Protein AF-A0A7C4ZEX1-F1 (afdb_monomer)

Nearest PDB structures (foldseek):
  6j6x-assembly1_A  TM=3.116E-01  e=2.562E+00  Homo sapiens
  8vwj-assembly1_S  TM=2.558E-01  e=2.428E+00  Autographa californica multiple nucleopolyhedrovirus

Mean predicted aligned error: 6.72 Å

Foldseek 3Di:
DDDPPPPDPVVLVVVLLVVVVVLQPDALLRLQVVLLVPFPCSVLDDPVCSSVLLVVLLVLLLVVLVVQVVPFALQLVRVCVVVVAAEEEDADDDQDDDPDGHQWAFDVVPTYIYGDVVSQVVLLCLCVVSVVCVVFVDNGCVSLSSQLNVLVVCCVPPVPQSQAPDWGWPDDDPPDTDTGGRNSSSNSSSQSNSCNSNVTPTGSSSSSVSVVSVVVSVD

Solvent-accessible surface area (backbone atoms only — not comparable to full-atom values): 12364 Å² total; per-residue (Å²): 136,80,81,82,80,80,74,75,60,62,70,46,51,54,52,46,51,52,51,51,60,63,56,72,74,49,49,59,67,54,50,38,49,56,51,42,69,69,38,95,60,38,94,67,53,62,75,87,49,50,65,57,52,47,53,51,32,41,50,53,14,42,50,52,22,55,59,45,56,75,76,44,61,60,50,41,69,59,37,32,53,77,67,66,35,43,80,44,79,38,80,68,92,80,49,58,64,84,93,45,78,41,51,58,50,66,41,79,87,68,43,29,38,39,37,27,48,62,45,49,50,53,50,45,49,52,35,58,76,68,56,40,30,78,77,68,72,49,86,66,66,62,59,48,50,48,29,24,36,50,39,56,53,37,23,77,76,76,72,48,62,55,15,58,73,52,67,44,76,76,50,74,61,88,93,49,71,44,66,42,53,47,59,60,42,38,58,44,15,17,28,38,19,19,21,53,41,64,69,50,93,58,48,55,66,51,59,68,49,54,54,51,51,59,54,62,55,73,110

Secondary structure (DSSP, 8-state):
---------HHHHHHHHHHHHHHHT--HHHHHHHHHHTSTTGGGS-GGGHHHHHHHHHHHHHHHHHHHHTTS-S-HHHHHHHTTPEEEEE-SS--EETTEE-SEEEEETTEEEEEEHHHHHHHHHHHHHTTHHHHH--S--HHHHHHHHHHHHHIIIII--GGGTSEEEEEEETTEEEEEE-THHHHHHHHHHHHHHTT-SS-TTHHHHHHHHHHHTT-

Radius of gyration: 19.12 Å; Cα contacts (8 Å, |Δi|>4): 279; chains: 1; bounding box: 45×60×49 Å

Sequence (219 aa):
MAPKDNKINTNNLIKSHVAYQSIIELRDEDFGLLQLKNDLIYERIPKEIIHDIISCTLKIGEYAAKFFLNKYSPDPEKLAEALNIKILKNDTSENKIGPIYIFSEYRSSPPTIIIYSKAMQELKSIINKHNLNTYLKVDDPTPIFIAHEIFHHLEETMIGNVGQVFKIKIFSIGPFRKTLGINVLSDITAYHFAKKLLNLQFPPALLPYLILIERQGRV

Structure (mmCIF, N/CA/C/O backbone):
data_AF-A0A7C4ZEX1-F1
#
_entry.id   AF-A0A7C4ZEX1-F1
#
loop_
_atom_site.group_PDB
_atom_site.id
_atom_site.type_symbol
_atom_site.label_atom_id
_atom_site.label_alt_id
_atom_site.label_comp_id
_atom_site.label_asym_id
_atom_site.label_entity_id
_atom_site.label_seq_id
_atom_site.pdbx_PDB_ins_code
_atom_site.Cartn_x
_atom_site.Cartn_y
_atom_site.Cartn_z
_atom_site.occupancy
_atom_site.B_iso_or_equiv
_atom_site.auth_seq_id
_atom_site.auth_comp_id
_atom_site.auth_asym_id
_atom_site.auth_atom_id
_atom_site.pdbx_PDB_model_num
ATOM 1 N N . MET A 1 1 ? 5.882 42.738 24.418 1.00 42.06 1 MET A N 1
ATOM 2 C CA . MET A 1 1 ? 6.000 41.586 23.496 1.00 42.06 1 MET A CA 1
ATOM 3 C C . MET A 1 1 ? 4.640 41.361 22.862 1.00 42.06 1 MET A C 1
ATOM 5 O O . MET A 1 1 ? 3.738 40.916 23.554 1.00 42.06 1 MET A O 1
ATOM 9 N N . ALA A 1 2 ? 4.463 41.767 21.604 1.00 33.06 2 ALA A N 1
ATOM 10 C CA . ALA A 1 2 ? 3.233 41.501 20.859 1.00 33.06 2 ALA A CA 1
ATOM 11 C C . ALA A 1 2 ? 3.209 40.028 20.401 1.00 33.06 2 ALA A C 1
ATOM 13 O O . ALA A 1 2 ? 4.278 39.490 20.085 1.00 33.06 2 ALA A O 1
ATOM 14 N N . PRO A 1 3 ? 2.042 39.364 20.372 1.00 39.06 3 PRO A N 1
ATOM 15 C CA . PRO A 1 3 ? 1.932 38.016 19.835 1.00 39.06 3 PRO A CA 1
ATOM 16 C C . PRO A 1 3 ? 2.247 38.049 18.334 1.00 39.06 3 PRO A C 1
ATOM 18 O O . PRO A 1 3 ? 1.757 38.906 17.603 1.00 39.06 3 PRO A O 1
ATOM 21 N N . LYS A 1 4 ? 3.108 37.135 17.874 1.00 38.16 4 LYS A N 1
ATOM 22 C CA . LYS A 1 4 ? 3.336 36.929 16.441 1.00 38.16 4 LYS A CA 1
ATOM 23 C C . LYS A 1 4 ? 2.047 36.368 15.849 1.00 38.16 4 LYS A C 1
ATOM 25 O O . LYS A 1 4 ? 1.747 35.193 16.046 1.00 38.16 4 LYS A O 1
ATOM 30 N N . ASP A 1 5 ? 1.312 37.215 15.138 1.00 39.50 5 ASP A N 1
ATOM 31 C CA . ASP A 1 5 ? 0.214 36.807 14.272 1.00 39.50 5 ASP A CA 1
ATOM 32 C C . ASP A 1 5 ? 0.731 35.767 13.280 1.00 39.50 5 ASP A C 1
ATOM 34 O O . ASP A 1 5 ? 1.448 36.076 12.325 1.00 39.50 5 ASP A O 1
ATOM 38 N N . ASN A 1 6 ? 0.361 34.512 13.510 1.00 43.62 6 ASN A N 1
ATOM 39 C CA . ASN A 1 6 ? 0.550 33.441 12.552 1.00 43.62 6 ASN A CA 1
ATOM 40 C C . ASN A 1 6 ? -0.518 33.626 11.463 1.00 43.62 6 ASN A C 1
ATOM 42 O O . ASN A 1 6 ? -1.534 32.931 11.445 1.00 43.62 6 ASN A O 1
ATOM 46 N N . LYS A 1 7 ? -0.344 34.644 10.604 1.00 43.94 7 LYS A N 1
ATOM 47 C CA . LYS A 1 7 ? -1.187 34.850 9.423 1.00 43.94 7 LYS A CA 1
ATOM 48 C C . LYS A 1 7 ? -1.015 33.635 8.528 1.00 43.94 7 LYS A C 1
ATOM 50 O O . LYS A 1 7 ? -0.039 33.505 7.794 1.00 43.94 7 LYS A O 1
ATOM 55 N N . ILE A 1 8 ? -1.978 32.735 8.634 1.00 51.34 8 ILE A N 1
ATOM 56 C CA . ILE A 1 8 ? -2.147 31.592 7.759 1.00 51.34 8 ILE A CA 1
ATOM 57 C C . ILE A 1 8 ? -2.113 32.110 6.308 1.00 51.34 8 ILE A C 1
ATOM 59 O O . ILE A 1 8 ? -2.960 32.909 5.911 1.00 51.34 8 ILE A O 1
ATOM 63 N N . ASN A 1 9 ? -1.105 31.698 5.532 1.00 60.81 9 ASN A N 1
ATOM 64 C CA . ASN A 1 9 ? -0.924 32.133 4.148 1.00 60.81 9 ASN A CA 1
ATOM 65 C C . ASN A 1 9 ? -2.030 31.532 3.265 1.00 60.81 9 ASN A C 1
ATOM 67 O O . ASN A 1 9 ? -1.944 30.383 2.831 1.00 60.81 9 ASN A O 1
ATOM 71 N N . THR A 1 10 ? -3.071 32.318 3.003 1.00 57.69 10 THR A N 1
ATOM 72 C CA . THR A 1 10 ? -4.265 31.933 2.237 1.00 57.69 10 THR A CA 1
ATOM 73 C C . THR A 1 10 ? -3.942 31.377 0.849 1.00 57.69 10 THR A C 1
ATOM 75 O O . THR A 1 10 ? -4.606 30.443 0.406 1.00 57.69 10 THR A O 1
ATOM 78 N N . ASN A 1 11 ? -2.872 31.845 0.197 1.00 56.12 11 ASN A N 1
ATOM 79 C CA . ASN A 1 11 ? -2.444 31.330 -1.108 1.00 56.12 11 ASN A CA 1
ATOM 80 C C . ASN A 1 11 ? -1.935 29.881 -1.039 1.00 56.12 11 ASN A C 1
ATOM 82 O O . ASN A 1 11 ? -2.171 29.106 -1.967 1.00 56.12 11 ASN A O 1
ATOM 86 N N . ASN A 1 12 ? -1.282 29.486 0.060 1.00 58.78 12 ASN A N 1
ATOM 87 C CA . ASN A 1 12 ? -0.829 28.104 0.252 1.00 58.78 12 ASN A CA 1
ATOM 88 C C . ASN A 1 12 ? -1.996 27.165 0.594 1.00 58.78 12 ASN A C 1
ATOM 90 O O . ASN A 1 12 ? -1.969 26.003 0.190 1.00 58.78 12 ASN A O 1
ATOM 94 N N . LEU A 1 13 ? -3.045 27.651 1.272 1.00 57.12 13 LEU A N 1
ATOM 95 C CA . LEU A 1 13 ? -4.260 26.853 1.487 1.00 57.12 13 LEU A CA 1
ATOM 96 C C . LEU A 1 13 ? -5.069 26.651 0.218 1.00 57.12 13 LEU A C 1
ATOM 98 O O . LEU A 1 13 ? -5.564 25.555 -0.002 1.00 57.12 13 LEU A O 1
ATOM 102 N N . ILE A 1 14 ? -5.190 27.675 -0.623 1.00 58.62 14 ILE A N 1
ATOM 103 C CA . ILE A 1 14 ? -5.913 27.543 -1.891 1.00 58.62 14 ILE A CA 1
ATOM 104 C C . ILE A 1 14 ? -5.188 26.539 -2.798 1.00 58.62 14 ILE A C 1
ATOM 106 O O . ILE A 1 14 ? -5.824 25.648 -3.354 1.00 58.62 14 ILE A O 1
ATOM 110 N N . LYS A 1 15 ? -3.852 26.613 -2.889 1.00 61.69 15 LYS A N 1
ATOM 111 C CA . LYS A 1 15 ? -3.052 25.647 -3.661 1.00 61.69 15 LYS A CA 1
ATOM 112 C C . LYS A 1 15 ? -3.165 24.220 -3.128 1.00 61.69 15 LYS A C 1
ATOM 114 O O . LYS A 1 15 ? -3.334 23.304 -3.927 1.00 61.69 15 LYS A O 1
ATOM 119 N N . SER A 1 16 ? -3.085 24.022 -1.810 1.00 64.12 16 SER A N 1
ATOM 120 C CA . SER A 1 16 ? -3.227 22.682 -1.231 1.00 64.12 16 SER A CA 1
ATOM 121 C C . SER A 1 16 ? -4.644 22.147 -1.409 1.00 64.12 16 SER A C 1
ATOM 123 O O . SER A 1 16 ? -4.797 21.005 -1.819 1.00 64.12 16 SER A O 1
ATOM 125 N N . HIS A 1 17 ? -5.676 22.975 -1.226 1.00 67.56 17 HIS A N 1
ATOM 126 C CA . HIS A 1 17 ? -7.066 22.584 -1.458 1.00 67.56 17 HIS A CA 1
ATOM 127 C C . HIS A 1 17 ? -7.318 22.134 -2.904 1.00 67.56 17 HIS A C 1
ATOM 129 O O . HIS A 1 17 ? -7.904 21.076 -3.117 1.00 67.56 17 HIS A O 1
ATOM 135 N N . VAL A 1 18 ? -6.826 22.885 -3.896 1.00 67.19 18 VAL A N 1
ATOM 136 C CA . VAL A 1 18 ? -6.914 22.489 -5.313 1.00 67.19 18 VAL A CA 1
ATOM 137 C C . VAL A 1 18 ? -6.153 21.184 -5.567 1.00 67.19 18 VAL A C 1
ATOM 139 O O . VAL A 1 18 ? -6.683 20.294 -6.227 1.00 67.19 18 VAL A O 1
ATOM 142 N N . ALA A 1 19 ? -4.954 21.024 -4.997 1.00 76.25 19 ALA A N 1
ATOM 143 C CA . ALA A 1 19 ? -4.185 19.786 -5.120 1.00 76.25 19 ALA A CA 1
ATOM 144 C C . ALA A 1 19 ? -4.912 18.576 -4.505 1.00 76.25 19 ALA A C 1
ATOM 146 O O . ALA A 1 19 ? -4.891 17.496 -5.092 1.00 76.25 19 ALA A O 1
ATOM 147 N N . TYR A 1 20 ? -5.592 18.758 -3.366 1.00 80.62 20 TYR A N 1
ATOM 148 C CA . TYR A 1 20 ? -6.412 17.715 -2.751 1.00 80.62 20 TYR A CA 1
ATOM 149 C C . TYR A 1 20 ? -7.605 17.333 -3.632 1.00 80.62 20 TYR A C 1
ATOM 151 O O . TYR A 1 20 ? -7.844 16.146 -3.809 1.00 80.62 20 TYR A O 1
ATOM 159 N N . GLN A 1 21 ? -8.308 18.297 -4.235 1.00 75.69 21 GLN A N 1
ATOM 160 C CA . GLN A 1 21 ? -9.423 18.007 -5.150 1.00 75.69 21 GLN A CA 1
ATOM 161 C C . GLN A 1 21 ? -8.962 17.234 -6.394 1.00 75.69 21 GLN A C 1
ATOM 163 O O . GLN A 1 21 ? -9.580 16.245 -6.768 1.00 75.69 21 GLN A O 1
ATOM 168 N N . SER A 1 22 ? -7.832 17.609 -6.998 1.00 82.19 22 SER A N 1
ATOM 169 C CA . SER A 1 22 ? -7.311 16.883 -8.164 1.00 82.19 22 SER A CA 1
ATOM 170 C C . SER A 1 22 ? -6.879 15.451 -7.842 1.00 82.19 22 SER A C 1
ATOM 172 O O . SER A 1 22 ? -7.024 14.565 -8.679 1.00 82.19 22 SER A O 1
ATOM 174 N N . ILE A 1 23 ? -6.315 15.206 -6.655 1.00 86.00 23 ILE A N 1
ATOM 175 C CA . ILE A 1 23 ? -5.740 13.894 -6.334 1.00 86.00 23 ILE A CA 1
ATOM 176 C C . ILE A 1 23 ? -6.783 12.874 -5.851 1.00 86.00 23 ILE A C 1
ATOM 178 O O . ILE A 1 23 ? -6.579 11.675 -6.025 1.00 86.00 23 ILE A O 1
ATOM 182 N N . ILE A 1 24 ? -7.906 13.320 -5.273 1.00 87.12 24 ILE A N 1
ATOM 183 C CA . ILE A 1 24 ? -8.980 12.422 -4.801 1.00 87.12 24 ILE A CA 1
ATOM 184 C C . ILE A 1 24 ? -9.810 11.808 -5.937 1.00 87.12 24 ILE A C 1
ATOM 186 O O . ILE A 1 24 ? -10.517 10.825 -5.708 1.00 87.12 24 ILE A O 1
ATOM 190 N N . GLU A 1 25 ? -9.733 12.381 -7.139 1.00 87.19 25 GLU A N 1
ATOM 191 C CA . GLU A 1 25 ? -10.411 11.888 -8.345 1.00 87.19 25 GLU A CA 1
ATOM 192 C C . GLU A 1 25 ? -9.609 10.796 -9.071 1.00 87.19 25 GLU A C 1
ATOM 194 O O . GLU A 1 25 ? -10.131 10.127 -9.965 1.00 87.19 25 GLU A O 1
ATOM 199 N N . LEU A 1 26 ? -8.342 10.596 -8.693 1.00 91.88 26 LEU A N 1
ATOM 200 C CA . LEU A 1 26 ? -7.472 9.606 -9.317 1.00 91.88 26 LEU A CA 1
ATOM 201 C C . LEU A 1 26 ? -7.901 8.176 -8.979 1.00 91.88 26 LEU A C 1
ATOM 203 O O . LEU A 1 26 ? -8.348 7.874 -7.870 1.00 91.88 26 LEU A O 1
ATOM 207 N N . ARG A 1 27 ? -7.714 7.275 -9.945 1.00 95.62 27 ARG A N 1
ATOM 208 C CA . ARG A 1 27 ? -7.985 5.836 -9.826 1.00 95.62 27 ARG A CA 1
ATOM 209 C C . ARG A 1 27 ? -6.709 5.064 -9.493 1.00 95.62 27 ARG A C 1
ATOM 211 O O . ARG A 1 27 ? -5.613 5.622 -9.471 1.00 95.62 27 ARG A O 1
ATOM 218 N N . ASP A 1 28 ? -6.847 3.762 -9.237 1.00 96.25 28 ASP A N 1
ATOM 219 C CA . ASP A 1 28 ? -5.704 2.895 -8.917 1.00 96.25 28 ASP A CA 1
ATOM 220 C C . ASP A 1 28 ? -4.644 2.918 -10.028 1.00 96.25 28 ASP A C 1
ATOM 222 O O . ASP A 1 28 ? -3.452 2.969 -9.741 1.00 96.25 28 ASP A O 1
ATOM 226 N N . GLU A 1 29 ? -5.064 2.937 -11.294 1.00 97.44 29 GLU A N 1
ATOM 227 C CA . GLU A 1 29 ? -4.163 3.001 -12.446 1.00 97.44 29 GLU A CA 1
ATOM 228 C C . GLU A 1 29 ? -3.384 4.318 -12.499 1.00 97.44 29 GLU A C 1
ATOM 230 O O . GLU A 1 29 ? -2.203 4.330 -12.852 1.00 97.44 29 GLU A O 1
ATOM 235 N N . ASP A 1 30 ? -4.031 5.421 -12.121 1.00 96.81 30 ASP A N 1
ATOM 236 C CA . ASP A 1 30 ? -3.421 6.746 -12.120 1.00 96.81 30 ASP A CA 1
ATOM 237 C C . ASP A 1 30 ? -2.342 6.828 -11.026 1.00 96.81 30 ASP A C 1
ATOM 239 O O . ASP A 1 30 ? -1.219 7.263 -11.295 1.00 96.81 30 ASP A O 1
ATOM 243 N N . PHE A 1 31 ? -2.626 6.317 -9.821 1.00 96.56 31 PHE A N 1
ATOM 244 C CA . PHE A 1 31 ? -1.614 6.172 -8.766 1.00 96.56 31 PHE A CA 1
ATOM 245 C C . PHE A 1 31 ? -0.509 5.192 -9.148 1.00 96.56 31 PHE A C 1
ATOM 247 O O . PHE A 1 31 ? 0.662 5.499 -8.932 1.00 96.56 31 PHE A O 1
ATOM 254 N N . GLY A 1 32 ? -0.847 4.069 -9.782 1.00 96.75 32 GLY A N 1
ATOM 255 C CA . GLY A 1 32 ? 0.135 3.113 -10.287 1.00 96.75 32 GLY A CA 1
ATOM 256 C C . GLY A 1 32 ? 1.118 3.761 -11.261 1.00 96.75 32 GLY A C 1
ATOM 257 O O . GLY A 1 32 ? 2.327 3.558 -11.158 1.00 96.75 32 GLY A O 1
ATOM 258 N N . LEU A 1 33 ? 0.627 4.622 -12.156 1.00 96.81 33 LEU A N 1
ATOM 259 C CA . LEU A 1 33 ? 1.476 5.393 -13.061 1.00 96.81 33 LEU A CA 1
ATOM 260 C C . LEU A 1 33 ? 2.326 6.436 -12.322 1.00 96.81 33 LEU A C 1
ATOM 262 O O . LEU A 1 33 ? 3.497 6.611 -12.660 1.00 96.81 33 LEU A O 1
ATOM 266 N N . LEU A 1 34 ? 1.765 7.143 -11.336 1.00 95.00 34 LEU A N 1
ATOM 267 C CA . LEU A 1 34 ? 2.517 8.109 -10.525 1.00 95.00 34 LEU A CA 1
ATOM 268 C C . LEU A 1 34 ? 3.642 7.434 -9.732 1.00 95.00 34 LEU A C 1
ATOM 270 O O . LEU A 1 34 ? 4.746 7.969 -9.667 1.00 95.00 34 LEU A O 1
ATOM 274 N N . GLN A 1 35 ? 3.375 6.264 -9.156 1.00 94.75 35 GLN A N 1
ATOM 275 C CA . GLN A 1 35 ? 4.359 5.461 -8.438 1.00 94.75 35 GLN A CA 1
ATOM 276 C C . GLN A 1 35 ? 5.445 4.947 -9.391 1.00 94.75 35 GLN A C 1
ATOM 278 O O . GLN A 1 35 ? 6.628 5.113 -9.106 1.00 94.75 35 GLN A O 1
ATOM 283 N N . LEU A 1 36 ? 5.063 4.426 -10.565 1.00 95.25 36 LEU A N 1
ATOM 284 C CA . LEU A 1 36 ? 6.013 4.002 -11.599 1.00 95.25 36 LEU A CA 1
ATOM 285 C C . LEU A 1 36 ? 6.927 5.125 -12.064 1.00 95.25 36 LEU A C 1
ATOM 287 O O . LEU A 1 36 ? 8.123 4.902 -12.177 1.00 95.25 36 LEU A O 1
ATOM 291 N N . LYS A 1 37 ? 6.399 6.330 -12.293 1.00 94.25 37 LYS A N 1
ATOM 292 C CA . LYS A 1 37 ? 7.200 7.500 -12.694 1.00 94.25 37 LYS A CA 1
ATOM 293 C C . LYS A 1 37 ? 8.277 7.884 -11.678 1.00 94.25 37 LYS A C 1
ATOM 295 O O . LYS A 1 37 ? 9.253 8.523 -12.057 1.00 94.25 37 LYS A O 1
ATOM 300 N N . ASN A 1 38 ? 8.102 7.504 -10.415 1.00 89.50 38 ASN A N 1
ATOM 301 C CA . ASN A 1 38 ? 9.071 7.746 -9.351 1.00 89.50 38 ASN A CA 1
ATOM 302 C C . ASN A 1 38 ? 10.091 6.599 -9.188 1.00 89.50 38 ASN A C 1
ATOM 304 O O . ASN A 1 38 ? 11.013 6.728 -8.383 1.00 89.50 38 ASN A O 1
ATOM 308 N N . ASP A 1 39 ? 9.953 5.492 -9.928 1.00 91.06 39 ASP A N 1
ATOM 309 C CA . ASP A 1 39 ? 10.904 4.378 -9.901 1.00 91.06 39 ASP A CA 1
ATOM 310 C C . ASP A 1 39 ? 12.189 4.728 -10.677 1.00 91.06 39 ASP A C 1
ATOM 312 O O . ASP A 1 39 ? 12.159 5.294 -11.772 1.00 91.06 39 ASP A O 1
ATOM 316 N N . LEU A 1 40 ? 13.345 4.350 -10.124 1.00 87.75 40 LEU A N 1
ATOM 317 C CA . LEU A 1 40 ? 14.667 4.645 -10.686 1.00 87.75 40 LEU A CA 1
ATOM 318 C C . LEU A 1 40 ? 14.875 4.100 -12.104 1.00 87.75 40 LEU A C 1
ATOM 320 O O . LEU A 1 40 ? 15.731 4.608 -12.834 1.00 87.75 40 LEU A O 1
ATOM 324 N N . ILE A 1 41 ? 14.155 3.045 -12.491 1.00 91.62 41 ILE A N 1
ATOM 325 C CA . ILE A 1 41 ? 14.275 2.451 -13.826 1.00 91.62 41 ILE A CA 1
ATOM 326 C C . ILE A 1 41 ? 13.150 2.857 -14.779 1.00 91.62 41 ILE A C 1
ATOM 328 O O . ILE A 1 41 ? 13.144 2.360 -15.905 1.00 91.62 41 ILE A O 1
ATOM 332 N N . TYR A 1 42 ? 12.250 3.766 -14.384 1.00 93.56 42 TYR A N 1
ATOM 333 C CA . TYR A 1 42 ? 11.087 4.177 -15.181 1.00 93.56 42 TYR A CA 1
ATOM 334 C C . TYR A 1 42 ? 11.432 4.544 -16.626 1.00 93.56 42 TYR A C 1
ATOM 336 O O . TYR A 1 42 ? 10.844 4.004 -17.558 1.00 93.56 42 TYR A O 1
ATOM 344 N N . GLU A 1 43 ? 12.452 5.385 -16.822 1.00 93.88 43 GLU A N 1
ATOM 345 C CA . GLU A 1 43 ? 12.893 5.845 -18.151 1.00 93.88 43 GLU A CA 1
ATOM 346 C C . GLU A 1 43 ? 13.377 4.709 -19.071 1.00 93.88 43 GLU A C 1
ATOM 348 O O . GLU A 1 43 ? 13.552 4.899 -20.273 1.00 93.88 43 GLU A O 1
ATOM 353 N N . ARG A 1 44 ? 13.613 3.513 -18.520 1.00 92.25 44 ARG A N 1
ATOM 354 C CA . ARG A 1 44 ? 14.012 2.312 -19.267 1.00 92.25 44 ARG A CA 1
ATOM 355 C C . ARG A 1 44 ? 12.851 1.353 -19.527 1.00 92.25 44 ARG A C 1
ATOM 357 O O . ARG A 1 44 ? 13.052 0.365 -20.233 1.00 92.25 44 ARG A O 1
ATOM 364 N N . ILE A 1 45 ? 11.672 1.601 -18.961 1.00 93.88 45 ILE A N 1
ATOM 365 C CA . ILE A 1 45 ? 10.475 0.796 -19.205 1.00 93.88 45 ILE A CA 1
ATOM 366 C C . ILE A 1 45 ? 9.912 1.186 -20.583 1.00 93.88 45 ILE A C 1
ATOM 368 O O . ILE A 1 45 ? 9.647 2.368 -20.814 1.00 93.88 45 ILE A O 1
ATOM 372 N N . PRO A 1 46 ? 9.706 0.230 -21.510 1.00 93.69 46 PRO A N 1
ATOM 373 C CA . PRO A 1 46 ? 9.028 0.512 -22.773 1.00 93.69 46 PRO A CA 1
ATOM 374 C C . PRO A 1 46 ? 7.638 1.108 -22.523 1.00 93.69 46 PRO A C 1
ATOM 376 O O . PRO A 1 46 ? 6.855 0.583 -21.730 1.00 93.69 46 PRO A O 1
ATOM 379 N N . LYS A 1 47 ? 7.317 2.228 -23.175 1.00 94.38 47 LYS A N 1
ATOM 380 C CA . LYS A 1 47 ? 6.088 2.987 -22.881 1.00 94.38 47 LYS A CA 1
ATOM 381 C C . LYS A 1 47 ? 4.831 2.188 -23.211 1.00 94.38 47 LYS A C 1
ATOM 383 O O . LYS A 1 47 ? 3.823 2.305 -22.521 1.00 94.38 47 LYS A O 1
ATOM 388 N N . GLU A 1 48 ? 4.922 1.356 -24.236 1.00 95.50 48 GLU A N 1
ATOM 389 C CA . GLU A 1 48 ? 3.867 0.482 -24.728 1.00 95.50 48 GLU A CA 1
ATOM 390 C C . GLU A 1 48 ? 3.431 -0.585 -23.713 1.00 95.50 48 GLU A C 1
ATOM 392 O O . GLU A 1 48 ? 2.281 -1.004 -23.764 1.00 95.50 48 GLU A O 1
ATOM 397 N N . ILE A 1 49 ? 4.291 -0.983 -22.762 1.00 94.88 49 ILE A N 1
ATOM 398 C CA . ILE A 1 49 ? 3.952 -2.020 -21.769 1.00 94.88 49 ILE A CA 1
ATOM 399 C C . ILE A 1 49 ? 3.505 -1.456 -20.416 1.00 94.88 49 ILE A C 1
ATOM 401 O O . ILE A 1 49 ? 3.082 -2.222 -19.553 1.00 94.88 49 ILE A O 1
ATOM 405 N N . ILE A 1 50 ? 3.591 -0.137 -20.198 1.00 95.94 50 ILE A N 1
ATOM 406 C CA . ILE A 1 50 ? 3.308 0.482 -18.889 1.00 95.94 50 ILE A CA 1
ATOM 407 C C . ILE A 1 50 ? 1.891 0.149 -18.415 1.00 95.94 50 ILE A C 1
ATOM 409 O O . ILE A 1 50 ? 1.704 -0.284 -17.279 1.00 95.94 50 ILE A O 1
ATOM 413 N N . HIS A 1 51 ? 0.899 0.317 -19.292 1.00 96.25 51 HIS A N 1
ATOM 414 C CA . HIS A 1 51 ? -0.496 0.027 -18.966 1.00 96.25 51 HIS A CA 1
ATOM 415 C C . HIS A 1 51 ? -0.695 -1.446 -18.581 1.00 96.25 51 HIS A C 1
ATOM 417 O O . HIS A 1 51 ? -1.352 -1.749 -17.584 1.00 96.25 51 HIS A O 1
ATOM 423 N N . ASP A 1 52 ? -0.086 -2.361 -19.334 1.00 96.31 52 ASP A N 1
ATOM 424 C CA . ASP A 1 52 ? -0.239 -3.798 -19.116 1.00 96.31 52 ASP A CA 1
ATOM 425 C C . ASP A 1 52 ? 0.425 -4.250 -17.815 1.00 96.31 52 ASP A C 1
ATOM 427 O O . ASP A 1 52 ? -0.145 -5.059 -17.081 1.00 96.31 52 ASP A O 1
ATOM 431 N N . ILE A 1 53 ? 1.587 -3.681 -17.481 1.00 96.50 53 ILE A N 1
ATOM 432 C CA . ILE A 1 53 ? 2.268 -3.931 -16.209 1.00 96.50 53 ILE A CA 1
ATOM 433 C C . ILE A 1 53 ? 1.402 -3.467 -15.035 1.00 96.50 53 ILE A C 1
ATOM 435 O O . ILE A 1 53 ? 1.206 -4.239 -14.094 1.00 96.50 53 ILE A O 1
ATOM 439 N N . ILE A 1 54 ? 0.855 -2.246 -15.084 1.00 97.56 54 ILE A N 1
ATOM 440 C CA . ILE A 1 54 ? -0.036 -1.738 -14.029 1.00 97.56 54 ILE A CA 1
ATOM 441 C C . ILE A 1 54 ? -1.266 -2.643 -13.914 1.00 97.56 54 ILE A C 1
ATOM 443 O O . ILE A 1 54 ? -1.562 -3.138 -12.830 1.00 97.56 54 ILE A O 1
ATOM 447 N N . SER A 1 55 ? -1.947 -2.937 -15.025 1.00 97.62 55 SER A N 1
ATOM 448 C CA . SER A 1 55 ? -3.149 -3.781 -15.022 1.00 97.62 55 SER A CA 1
ATOM 449 C C . SER A 1 55 ? -2.879 -5.180 -14.460 1.00 97.62 55 SER A C 1
ATOM 451 O O . SER A 1 55 ? -3.674 -5.699 -13.674 1.00 97.62 55 SER A O 1
ATOM 453 N N . CYS A 1 56 ? -1.750 -5.793 -14.827 1.00 96.50 56 CYS A N 1
ATOM 454 C CA . CYS A 1 56 ? -1.323 -7.087 -14.294 1.00 96.50 56 CYS A CA 1
ATOM 455 C C . CYS A 1 56 ? -1.134 -7.029 -12.772 1.00 96.50 56 CYS A C 1
ATOM 457 O O . CYS A 1 56 ? -1.678 -7.853 -12.042 1.00 96.50 56 CYS A O 1
ATOM 459 N N . THR A 1 57 ? -0.431 -6.004 -12.301 1.00 95.56 57 THR A N 1
ATOM 460 C CA . THR A 1 57 ? -0.122 -5.759 -10.887 1.00 95.56 57 THR A CA 1
ATOM 461 C C . THR A 1 57 ? -1.400 -5.586 -10.055 1.00 95.56 57 THR A C 1
ATOM 463 O O . THR A 1 57 ? -1.591 -6.268 -9.050 1.00 95.56 57 THR A O 1
ATOM 466 N N . LEU A 1 58 ? -2.357 -4.778 -10.526 1.00 98.25 58 LEU A N 1
ATOM 467 C CA . LEU A 1 58 ? -3.661 -4.623 -9.867 1.00 98.25 58 LEU A CA 1
ATOM 468 C C . LEU A 1 58 ? -4.437 -5.952 -9.817 1.00 98.25 58 LEU A C 1
ATOM 470 O O . LEU A 1 58 ? -4.987 -6.313 -8.777 1.00 98.25 58 LEU A O 1
ATOM 474 N N . LYS A 1 59 ? -4.429 -6.742 -10.900 1.00 98.06 59 LYS A N 1
ATOM 475 C CA . LYS A 1 59 ? -5.075 -8.068 -10.917 1.00 98.06 59 LYS A CA 1
ATOM 476 C C . LYS A 1 59 ? -4.467 -9.028 -9.896 1.00 98.06 59 LYS A C 1
ATOM 478 O O . LYS A 1 59 ? -5.222 -9.763 -9.264 1.00 98.06 59 LYS A O 1
ATOM 483 N N . ILE A 1 60 ? -3.144 -9.022 -9.706 1.00 97.56 60 ILE A N 1
ATOM 484 C CA . ILE A 1 60 ? -2.481 -9.849 -8.681 1.00 97.56 60 ILE A CA 1
ATOM 485 C C . ILE A 1 60 ? -3.027 -9.499 -7.292 1.00 97.56 60 ILE A C 1
ATOM 487 O O . ILE A 1 60 ? -3.456 -10.395 -6.562 1.00 97.56 60 ILE A O 1
ATOM 491 N N . GLY A 1 61 ? -3.090 -8.208 -6.956 1.00 97.81 61 GLY A N 1
ATOM 492 C CA . GLY A 1 61 ? -3.617 -7.742 -5.669 1.00 97.81 61 GLY A CA 1
ATOM 493 C C . GLY A 1 61 ? -5.090 -8.104 -5.477 1.00 97.81 61 GLY A C 1
ATOM 494 O O . GLY A 1 61 ? -5.487 -8.567 -4.408 1.00 97.81 61 GLY A O 1
ATOM 495 N N . GLU A 1 62 ? -5.901 -7.977 -6.531 1.00 98.25 62 GLU A N 1
ATOM 496 C CA . GLU A 1 62 ? -7.312 -8.368 -6.499 1.00 98.25 62 GLU A CA 1
ATOM 497 C C . GLU A 1 62 ? -7.502 -9.878 -6.298 1.00 98.25 62 GLU A C 1
ATOM 499 O O . GLU A 1 62 ? -8.343 -10.289 -5.494 1.00 98.25 62 GLU A O 1
ATOM 504 N N . TYR A 1 63 ? -6.730 -10.715 -6.994 1.00 97.62 63 TYR A N 1
ATOM 505 C CA . TYR A 1 63 ? -6.807 -12.166 -6.825 1.00 97.62 63 TYR A CA 1
ATOM 506 C C . TYR A 1 63 ? -6.342 -12.608 -5.441 1.00 97.62 63 TYR A C 1
ATOM 508 O O . TYR A 1 63 ? -7.006 -13.448 -4.829 1.00 97.62 63 TYR A O 1
ATOM 516 N N . ALA A 1 64 ? -5.265 -12.014 -4.922 1.00 97.06 64 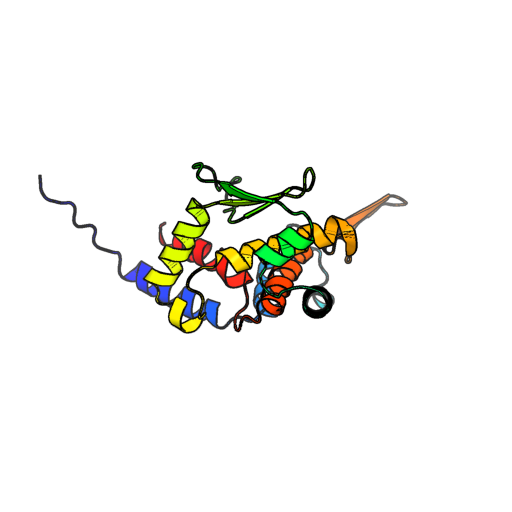ALA A N 1
ATOM 517 C CA . ALA A 1 64 ? -4.809 -12.263 -3.561 1.00 97.06 64 ALA A CA 1
ATOM 518 C C . ALA A 1 64 ? -5.911 -11.911 -2.550 1.00 97.06 64 ALA A C 1
ATOM 520 O O . ALA A 1 64 ? -6.299 -12.758 -1.748 1.00 97.06 64 ALA A O 1
ATOM 521 N N . ALA A 1 65 ? -6.508 -10.719 -2.640 1.00 97.75 65 ALA A N 1
ATOM 522 C CA . ALA A 1 65 ? -7.578 -10.314 -1.728 1.00 97.75 65 ALA A CA 1
ATOM 523 C C . ALA A 1 65 ? -8.775 -11.275 -1.776 1.00 97.75 65 ALA A C 1
ATOM 525 O O . ALA A 1 65 ? -9.228 -11.743 -0.733 1.00 97.75 65 ALA A O 1
ATOM 526 N N . LYS A 1 66 ? -9.248 -11.648 -2.974 1.00 96.81 66 LYS A N 1
ATOM 527 C CA . LYS A 1 66 ? -10.352 -12.614 -3.134 1.00 96.81 66 LYS A CA 1
ATOM 528 C C . LYS A 1 66 ? -10.033 -13.974 -2.518 1.00 96.81 66 LYS A C 1
ATOM 530 O O . LYS A 1 66 ? -10.887 -14.564 -1.861 1.00 96.81 66 LYS A O 1
ATOM 535 N N . PHE A 1 67 ? -8.818 -14.477 -2.723 1.00 95.06 67 PHE A N 1
ATOM 536 C CA . PHE A 1 67 ? -8.394 -15.753 -2.153 1.00 95.06 67 PHE A CA 1
ATOM 537 C C . PHE A 1 67 ? -8.450 -15.737 -0.620 1.00 95.06 67 PHE A C 1
ATOM 539 O O . PHE A 1 67 ? -8.951 -16.691 -0.022 1.00 95.06 67 PHE A O 1
ATOM 546 N N . PHE A 1 68 ? -7.978 -14.656 0.007 1.00 92.81 68 PHE A N 1
ATOM 547 C CA . PHE A 1 68 ? -7.964 -14.529 1.465 1.00 92.81 68 PHE A CA 1
ATOM 548 C C . PHE A 1 68 ? -9.352 -14.258 2.049 1.00 92.81 68 PHE A C 1
ATOM 550 O O . PHE A 1 68 ? -9.706 -14.884 3.046 1.00 92.81 68 PHE A O 1
ATOM 557 N N . LEU A 1 69 ? -10.183 -13.442 1.397 1.00 94.19 69 LEU A N 1
ATOM 558 C CA . LEU A 1 69 ? -11.569 -13.191 1.820 1.00 94.19 69 LEU A CA 1
ATOM 559 C C . LEU A 1 69 ? -12.440 -14.454 1.837 1.00 94.19 69 LEU A C 1
ATOM 561 O O . LEU A 1 69 ? -13.373 -14.547 2.627 1.00 94.19 69 LEU A O 1
ATOM 565 N N . ASN A 1 70 ? -12.130 -15.447 1.001 1.00 91.69 70 ASN A N 1
ATOM 566 C CA . ASN A 1 70 ? -12.846 -16.725 0.998 1.00 91.69 70 ASN A CA 1
ATOM 567 C C . ASN A 1 70 ? -12.506 -17.625 2.197 1.00 91.69 70 ASN A C 1
ATOM 569 O O . ASN A 1 70 ? -13.197 -18.616 2.428 1.00 91.69 70 ASN A O 1
ATOM 573 N N . LYS A 1 71 ? -11.416 -17.338 2.914 1.00 91.12 71 LYS A N 1
ATOM 574 C CA . LYS A 1 71 ? -10.863 -18.217 3.957 1.00 91.12 71 LYS A CA 1
ATOM 575 C C . LYS A 1 71 ? -10.751 -17.550 5.322 1.00 91.12 71 LYS A C 1
ATOM 577 O O . LYS A 1 71 ? -10.750 -18.246 6.332 1.00 91.12 71 LYS A O 1
ATOM 582 N N . TYR A 1 72 ? -10.645 -16.228 5.351 1.00 92.69 72 TYR A N 1
ATOM 583 C CA . TYR A 1 72 ? -10.313 -15.454 6.537 1.00 92.69 72 TYR A CA 1
ATOM 584 C C . TYR A 1 72 ? -11.216 -14.230 6.671 1.00 92.69 72 TYR A C 1
ATOM 586 O O . TYR A 1 72 ? -11.954 -13.857 5.760 1.00 92.69 72 TYR A O 1
ATOM 594 N N . SER A 1 73 ? -11.149 -13.598 7.841 1.00 91.81 73 SER A N 1
ATOM 595 C CA . SER A 1 73 ? -11.842 -12.339 8.089 1.00 91.81 73 SER A CA 1
ATOM 596 C C . SER A 1 73 ? -11.291 -11.219 7.188 1.00 91.81 73 SER A C 1
ATOM 598 O O . SER A 1 73 ? -10.079 -11.172 6.976 1.00 91.81 73 SER A O 1
ATOM 600 N N . PRO A 1 74 ? -12.139 -10.287 6.707 1.00 91.75 74 PRO A N 1
ATOM 601 C CA . PRO A 1 74 ? -11.672 -9.054 6.064 1.00 91.75 74 PRO A CA 1
ATOM 602 C C . PRO A 1 74 ? -10.974 -8.097 7.043 1.00 91.75 74 PRO A C 1
ATOM 604 O O . PRO A 1 74 ? -10.352 -7.134 6.608 1.00 91.75 74 PRO A O 1
ATOM 607 N N . ASP A 1 75 ? -11.102 -8.332 8.352 1.00 96.62 75 ASP A N 1
ATOM 608 C CA . ASP A 1 75 ? -10.419 -7.578 9.400 1.00 96.62 75 ASP A CA 1
ATOM 609 C C . ASP A 1 75 ? -8.902 -7.858 9.351 1.00 96.62 75 ASP A C 1
ATOM 611 O O . ASP A 1 75 ? -8.489 -8.996 9.612 1.00 96.62 75 ASP A O 1
ATOM 615 N N . PRO A 1 76 ? -8.059 -6.857 9.030 1.00 97.44 76 PRO A N 1
ATOM 616 C CA . PRO A 1 76 ? -6.622 -7.057 8.888 1.00 97.44 76 PRO A CA 1
ATOM 617 C C . PRO A 1 76 ? -5.944 -7.527 10.173 1.00 97.44 76 PRO A C 1
ATOM 619 O O . PRO A 1 76 ? -4.970 -8.267 10.094 1.00 97.44 76 PRO A O 1
ATOM 622 N N . GLU A 1 77 ? -6.442 -7.152 11.354 1.00 97.75 77 GLU A N 1
ATOM 623 C CA . GLU A 1 77 ? -5.839 -7.594 12.618 1.00 97.75 77 GLU A CA 1
ATOM 624 C C . GLU A 1 77 ? -6.078 -9.091 12.838 1.00 97.75 77 GLU A C 1
ATOM 626 O O . GLU A 1 77 ? -5.148 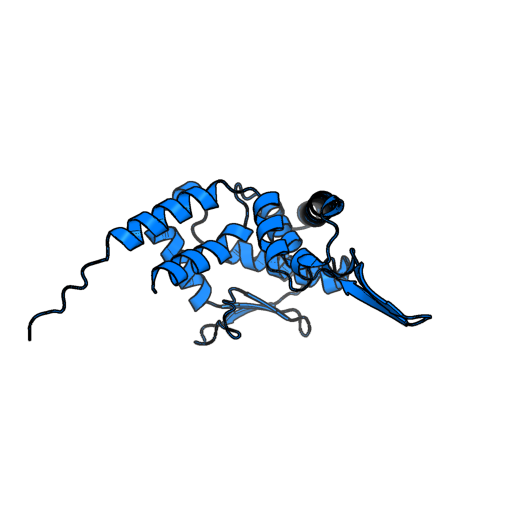-9.830 13.163 1.00 97.75 77 GLU A O 1
ATOM 631 N N . LYS A 1 78 ? -7.295 -9.566 12.553 1.00 97.75 78 LYS A N 1
ATOM 632 C CA . LYS A 1 78 ? -7.621 -11.001 12.607 1.00 97.75 78 LYS A CA 1
ATOM 633 C C . LYS A 1 78 ? -6.894 -11.797 11.531 1.00 97.75 78 LYS A C 1
ATOM 635 O O . LYS A 1 78 ? -6.512 -12.942 11.765 1.00 97.75 78 LYS A O 1
ATOM 640 N N . LEU A 1 79 ? -6.710 -11.218 10.345 1.00 97.75 79 LEU A N 1
ATOM 641 C CA . LEU A 1 79 ? -5.925 -11.850 9.289 1.00 97.75 79 LEU A CA 1
ATOM 642 C C . LEU A 1 79 ? -4.446 -11.954 9.688 1.00 97.75 79 LEU A C 1
ATOM 644 O O . LEU A 1 79 ? -3.852 -13.014 9.514 1.00 97.75 79 LEU A O 1
ATOM 648 N N . ALA A 1 80 ? -3.867 -10.899 10.266 1.00 98.00 80 ALA A N 1
ATOM 649 C CA . ALA A 1 80 ? -2.506 -10.931 10.792 1.00 98.00 80 ALA A CA 1
ATOM 650 C C . ALA A 1 80 ? -2.348 -12.008 11.876 1.00 98.00 80 ALA A C 1
ATOM 652 O O . ALA A 1 80 ? -1.406 -12.796 11.813 1.00 98.00 80 ALA A O 1
ATOM 653 N N . GLU A 1 81 ? -3.298 -12.106 12.811 1.00 97.62 81 GLU A N 1
ATOM 654 C CA . GLU A 1 81 ? -3.324 -13.161 13.831 1.00 97.62 81 GLU A CA 1
ATOM 655 C C . GLU A 1 81 ? -3.359 -14.561 13.200 1.00 97.62 81 GLU A C 1
ATOM 657 O O . GLU A 1 81 ? -2.530 -15.408 13.530 1.00 97.62 81 GLU A O 1
ATOM 662 N N . ALA A 1 82 ? -4.249 -14.792 12.229 1.00 96.75 82 ALA A N 1
ATOM 663 C CA . ALA A 1 82 ? -4.358 -16.072 11.526 1.00 96.75 82 ALA A CA 1
ATOM 664 C C . ALA A 1 82 ? -3.084 -16.453 10.746 1.00 96.75 82 ALA A C 1
ATOM 666 O O . ALA A 1 82 ? -2.820 -17.638 10.531 1.00 96.75 82 ALA A O 1
ATOM 667 N N . LEU A 1 83 ? -2.293 -15.460 10.334 1.00 96.25 83 LEU A N 1
ATOM 668 C CA . LEU A 1 83 ? -1.004 -15.627 9.658 1.00 96.25 83 LEU A CA 1
ATOM 669 C C . LEU A 1 83 ? 0.191 -15.642 10.629 1.00 96.25 83 LEU A C 1
ATOM 671 O O . LEU A 1 83 ? 1.334 -15.733 10.186 1.00 96.25 83 LEU A O 1
ATOM 675 N N . ASN A 1 84 ? -0.048 -15.599 11.945 1.00 97.44 84 ASN A N 1
ATOM 676 C CA . ASN A 1 84 ? 0.981 -15.499 12.987 1.00 97.44 84 ASN A CA 1
ATOM 677 C C . ASN A 1 84 ? 1.904 -14.277 12.823 1.00 97.44 84 ASN A C 1
ATOM 679 O O . ASN A 1 84 ? 3.101 -14.338 13.114 1.00 97.44 84 ASN A O 1
ATOM 683 N N . ILE A 1 85 ? 1.347 -13.157 12.362 1.00 98.38 85 ILE A N 1
ATOM 684 C CA . ILE A 1 85 ? 2.047 -11.883 12.207 1.00 98.38 85 ILE A CA 1
ATOM 685 C C . ILE A 1 85 ? 1.791 -11.028 13.446 1.00 98.38 85 ILE A C 1
ATOM 687 O O . ILE A 1 85 ? 0.651 -10.708 13.787 1.00 98.38 85 ILE A O 1
ATOM 691 N N . LYS A 1 86 ? 2.861 -10.604 14.118 1.00 98.12 86 LYS A N 1
ATOM 692 C CA . LYS A 1 86 ? 2.750 -9.698 15.264 1.00 98.12 86 LYS A CA 1
ATOM 693 C C . LYS A 1 86 ? 2.495 -8.270 14.789 1.00 98.12 86 LYS A C 1
ATOM 695 O O . LYS A 1 86 ? 3.231 -7.780 13.945 1.00 98.12 86 LYS A O 1
ATOM 700 N N . ILE A 1 87 ? 1.545 -7.559 15.389 1.00 98.06 87 ILE A N 1
ATOM 701 C CA . ILE A 1 87 ? 1.365 -6.118 15.153 1.00 98.06 87 ILE A CA 1
ATOM 702 C C . ILE A 1 87 ? 1.933 -5.339 16.343 1.00 98.06 87 ILE A C 1
ATOM 704 O O . ILE A 1 87 ? 1.590 -5.597 17.497 1.00 98.06 87 ILE A O 1
ATOM 708 N N . LEU A 1 88 ? 2.819 -4.384 16.067 1.00 96.00 88 LEU A N 1
ATOM 709 C CA . LEU A 1 88 ? 3.429 -3.492 17.048 1.00 96.00 88 LEU A CA 1
ATOM 710 C C . LEU A 1 88 ? 3.157 -2.034 16.691 1.00 96.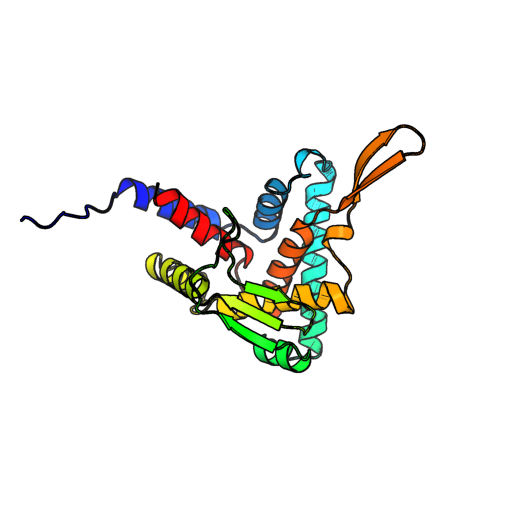00 88 LEU A C 1
ATOM 712 O O . LEU A 1 88 ? 3.199 -1.650 15.526 1.00 96.00 88 LEU A O 1
ATOM 716 N N . LYS A 1 89 ? 2.949 -1.201 17.710 1.00 92.94 89 LYS A N 1
ATOM 717 C CA . LYS A 1 89 ? 2.937 0.257 17.565 1.00 92.94 89 LYS A CA 1
ATOM 718 C C . LYS A 1 89 ? 4.288 0.808 17.998 1.00 92.94 89 LYS A C 1
ATOM 720 O O . LYS A 1 89 ? 4.802 0.428 19.048 1.00 92.94 89 LYS A O 1
ATOM 725 N N . ASN A 1 90 ? 4.861 1.676 17.175 1.00 87.81 90 ASN A N 1
ATOM 726 C CA . ASN A 1 90 ? 6.101 2.373 17.465 1.00 87.81 90 ASN A CA 1
ATOM 727 C C . ASN A 1 90 ? 5.828 3.869 17.658 1.00 87.81 90 ASN A C 1
ATOM 729 O O . ASN A 1 90 ? 5.399 4.567 16.735 1.00 87.81 90 ASN A O 1
ATOM 733 N N . ASP A 1 91 ? 6.112 4.351 18.866 1.00 74.88 91 ASP A N 1
ATOM 734 C CA . ASP A 1 91 ? 5.895 5.739 19.278 1.00 74.88 91 ASP A CA 1
ATOM 735 C C . ASP A 1 91 ? 7.172 6.603 19.192 1.00 74.88 91 ASP A C 1
ATOM 737 O O . ASP A 1 91 ? 7.150 7.803 19.509 1.00 74.88 91 ASP A O 1
ATOM 741 N N . THR A 1 92 ? 8.305 6.035 18.754 1.00 66.31 92 THR A N 1
ATOM 742 C CA . THR A 1 92 ? 9.564 6.784 18.640 1.00 66.31 92 THR A CA 1
ATOM 743 C C . THR A 1 92 ? 9.509 7.843 17.532 1.00 66.31 92 THR A C 1
ATOM 745 O O . THR A 1 92 ? 8.629 7.871 16.674 1.00 66.31 92 THR A O 1
ATOM 748 N N . SER A 1 93 ? 10.390 8.843 17.625 1.00 54.25 93 SER A N 1
ATOM 749 C CA . SER A 1 93 ? 10.381 10.064 16.800 1.00 54.25 93 SER A CA 1
ATOM 750 C C . SER A 1 93 ? 10.875 9.901 15.364 1.00 54.25 93 SER A C 1
ATOM 752 O O . SER A 1 93 ? 10.746 10.850 14.594 1.00 54.25 93 SER A O 1
ATOM 754 N N . GLU A 1 94 ? 11.430 8.749 14.996 1.00 58.03 94 GLU A N 1
ATOM 755 C CA . GLU A 1 94 ? 12.042 8.543 13.683 1.00 58.03 94 GLU A CA 1
ATOM 756 C C . GLU A 1 94 ? 11.144 7.669 12.808 1.00 58.03 94 GLU A C 1
ATOM 758 O O . GLU A 1 94 ? 11.216 6.446 12.807 1.00 58.03 94 GLU A O 1
ATOM 763 N N . ASN A 1 95 ? 10.266 8.331 12.059 1.00 66.50 95 ASN A N 1
ATOM 764 C CA . ASN A 1 95 ? 9.427 7.752 11.008 1.00 66.50 95 ASN A CA 1
ATOM 765 C C . ASN A 1 95 ? 9.881 8.232 9.617 1.00 66.50 95 ASN A C 1
ATOM 767 O O . ASN A 1 95 ? 9.071 8.518 8.728 1.00 66.50 95 ASN A O 1
ATOM 771 N N . LYS A 1 96 ? 11.200 8.402 9.462 1.00 64.00 96 LYS A N 1
ATOM 772 C CA . LYS A 1 96 ? 11.842 8.891 8.244 1.00 64.00 96 LYS A CA 1
ATOM 773 C C . LYS A 1 96 ? 13.082 8.076 7.919 1.00 64.00 96 LYS A C 1
ATOM 775 O O . LYS A 1 96 ? 13.963 7.943 8.761 1.00 64.00 96 LYS A O 1
ATOM 780 N N . ILE A 1 97 ? 13.185 7.643 6.668 1.00 58.91 97 ILE A N 1
ATOM 781 C CA . ILE A 1 97 ? 14.443 7.180 6.076 1.00 58.91 97 ILE A CA 1
ATOM 782 C C . ILE A 1 97 ? 14.778 8.166 4.956 1.00 58.91 97 ILE A C 1
ATOM 784 O O . ILE A 1 97 ? 14.181 8.149 3.879 1.00 58.91 97 ILE A O 1
ATOM 788 N N . GLY A 1 98 ? 15.681 9.106 5.244 1.00 60.28 98 GLY A N 1
ATOM 789 C CA . GLY A 1 98 ? 15.966 10.228 4.345 1.00 60.28 98 GLY A CA 1
ATOM 790 C C . GLY A 1 98 ? 14.708 11.078 4.073 1.00 60.28 98 GLY A C 1
ATOM 791 O O . GLY A 1 98 ? 14.092 11.558 5.028 1.00 60.28 98 GLY A O 1
ATOM 792 N N . PRO A 1 99 ? 14.308 11.293 2.801 1.00 57.94 99 PRO A N 1
ATOM 793 C CA . PRO A 1 99 ? 13.090 12.031 2.459 1.00 57.94 99 PRO A CA 1
ATOM 794 C C . PRO A 1 99 ? 11.804 11.193 2.586 1.00 57.94 99 PRO A C 1
ATOM 796 O O . PRO A 1 99 ? 10.710 11.753 2.505 1.00 57.94 99 PRO A O 1
ATOM 799 N N . ILE A 1 100 ? 11.916 9.870 2.757 1.00 66.38 100 ILE A N 1
ATOM 800 C CA . ILE A 1 100 ? 10.781 8.942 2.735 1.00 66.38 100 ILE A CA 1
ATOM 801 C C . ILE A 1 100 ? 10.077 8.976 4.086 1.00 66.38 100 ILE A C 1
ATOM 803 O O . ILE A 1 100 ? 10.711 8.838 5.133 1.00 66.38 100 ILE A O 1
ATOM 807 N N . TYR A 1 101 ? 8.759 9.161 4.051 1.00 79.06 101 TYR A N 1
ATOM 808 C CA . TYR A 1 101 ? 7.912 9.109 5.233 1.00 79.06 101 TYR A CA 1
ATOM 809 C C . TYR A 1 101 ? 7.278 7.733 5.363 1.00 79.06 101 TYR A C 1
ATOM 811 O O . TYR A 1 101 ? 6.602 7.287 4.438 1.00 79.06 101 TYR A O 1
ATOM 819 N N . ILE A 1 102 ? 7.505 7.077 6.498 1.00 87.00 102 ILE A N 1
ATOM 820 C CA . ILE A 1 102 ? 7.114 5.682 6.700 1.00 87.00 102 ILE A CA 1
ATOM 821 C C . ILE A 1 102 ? 5.950 5.623 7.681 1.00 87.00 102 ILE A C 1
ATOM 823 O O . ILE A 1 102 ? 5.993 6.187 8.776 1.00 87.00 102 ILE A O 1
ATOM 827 N N . PHE A 1 103 ? 4.893 4.950 7.249 1.00 92.81 103 PHE A N 1
ATOM 828 C CA . PHE A 1 103 ? 3.643 4.775 7.983 1.00 92.81 103 PHE A CA 1
ATOM 829 C C . PHE A 1 103 ? 3.593 3.430 8.698 1.00 92.81 103 PHE A C 1
ATOM 831 O O . PHE A 1 103 ? 3.143 3.344 9.844 1.00 92.81 103 PHE A O 1
ATOM 838 N N . SER A 1 104 ? 4.117 2.413 8.025 1.00 94.62 104 SER A N 1
ATOM 839 C CA . SER A 1 104 ? 4.244 1.047 8.492 1.00 94.62 104 SER A CA 1
ATOM 840 C C . SER A 1 104 ? 5.437 0.368 7.826 1.00 94.62 104 SER A C 1
ATOM 842 O O . SER A 1 104 ? 5.970 0.886 6.847 1.00 94.62 104 SER A O 1
ATOM 844 N N . GLU A 1 105 ? 5.871 -0.755 8.388 1.00 94.38 105 GLU A N 1
ATOM 845 C CA . GLU A 1 105 ? 6.796 -1.675 7.728 1.00 94.38 105 GLU A CA 1
ATOM 846 C C . GLU A 1 105 ? 6.531 -3.121 8.162 1.00 94.38 105 GLU A C 1
ATOM 848 O O . GLU A 1 105 ? 6.171 -3.384 9.318 1.00 94.38 105 GLU A O 1
ATOM 853 N N . TYR A 1 106 ? 6.765 -4.058 7.251 1.00 96.88 106 TYR A N 1
ATOM 854 C CA . TYR A 1 106 ? 6.830 -5.485 7.521 1.00 96.88 106 TYR A CA 1
ATOM 855 C C . TYR A 1 106 ? 8.279 -5.942 7.747 1.00 96.88 106 TYR A C 1
ATOM 857 O O . TYR A 1 106 ? 9.203 -5.577 7.021 1.00 96.88 106 TYR A O 1
ATOM 865 N N . ARG A 1 107 ? 8.481 -6.789 8.759 1.00 95.69 107 ARG A N 1
ATOM 866 C CA . ARG A 1 107 ? 9.737 -7.496 9.038 1.00 95.69 107 ARG A CA 1
ATOM 867 C C . ARG A 1 107 ? 9.463 -8.989 9.070 1.00 95.69 107 ARG A C 1
ATOM 869 O O . ARG A 1 107 ? 8.557 -9.419 9.774 1.00 95.69 107 ARG A O 1
ATOM 876 N N . SER A 1 108 ? 10.266 -9.789 8.380 1.00 93.62 108 SER A N 1
ATOM 877 C CA . SER A 1 108 ? 9.997 -11.223 8.222 1.00 93.62 108 SER A CA 1
ATOM 878 C C . SER A 1 108 ? 10.587 -12.137 9.290 1.00 93.62 108 SER A C 1
ATOM 880 O O . SER A 1 108 ? 10.191 -13.296 9.385 1.00 93.62 108 SER A O 1
ATOM 882 N N . SER A 1 109 ? 11.487 -11.636 10.141 1.00 91.88 109 SER A N 1
ATOM 883 C CA . SER A 1 109 ? 12.167 -12.451 11.153 1.00 91.88 109 SER A CA 1
ATOM 884 C C . SER A 1 109 ? 12.194 -11.778 12.535 1.00 91.88 109 SER A C 1
ATOM 886 O O . SER A 1 109 ? 13.132 -11.030 12.825 1.00 91.88 109 SER A O 1
ATOM 888 N N . PRO A 1 110 ? 11.216 -12.065 13.420 1.00 95.31 110 PRO A N 1
ATOM 889 C CA . PRO A 1 110 ? 9.976 -12.809 13.155 1.00 95.31 110 PRO A CA 1
ATOM 890 C C . PRO A 1 110 ? 8.947 -11.957 12.384 1.00 95.31 110 PRO A C 1
ATOM 892 O O . PRO A 1 110 ? 9.038 -10.728 12.463 1.00 95.31 110 PRO A O 1
ATOM 895 N N . PRO A 1 111 ? 7.944 -12.569 11.715 1.00 98.06 111 PRO A N 1
ATOM 896 C CA . PRO A 1 111 ? 6.868 -11.853 11.027 1.00 98.06 111 PRO A CA 1
ATOM 897 C C . PRO A 1 111 ? 6.205 -10.804 11.925 1.00 98.06 111 PRO A C 1
ATOM 899 O O . PRO A 1 111 ? 5.514 -11.124 12.895 1.00 98.06 111 PRO A O 1
ATOM 902 N N . THR A 1 112 ? 6.460 -9.534 11.626 1.00 98.31 112 THR A N 1
ATOM 903 C CA . THR A 1 112 ? 6.047 -8.397 12.446 1.00 98.31 112 THR A CA 1
ATOM 904 C C . THR A 1 112 ? 5.681 -7.218 11.558 1.00 98.31 112 THR A C 1
ATOM 906 O O . THR A 1 112 ? 6.484 -6.790 10.737 1.00 98.31 112 THR A O 1
ATOM 909 N N . ILE A 1 113 ? 4.499 -6.656 11.776 1.00 98.12 113 ILE A N 1
ATOM 910 C CA . ILE A 1 113 ? 4.058 -5.373 11.234 1.00 98.12 113 ILE A CA 1
ATOM 911 C C . ILE A 1 113 ? 4.298 -4.310 12.296 1.00 98.12 113 ILE A C 1
ATOM 913 O O . ILE A 1 113 ? 3.824 -4.427 13.429 1.00 98.12 113 ILE A O 1
ATOM 917 N N . ILE A 1 114 ? 5.021 -3.258 11.937 1.00 96.12 114 ILE A N 1
ATOM 918 C CA . ILE A 1 114 ? 5.250 -2.098 12.796 1.00 96.12 114 ILE A CA 1
ATOM 919 C C . ILE A 1 114 ? 4.443 -0.935 12.242 1.00 96.12 114 ILE A C 1
ATOM 921 O O . ILE A 1 114 ? 4.605 -0.571 11.086 1.00 96.12 114 ILE A O 1
ATOM 925 N N . ILE A 1 115 ? 3.600 -0.331 13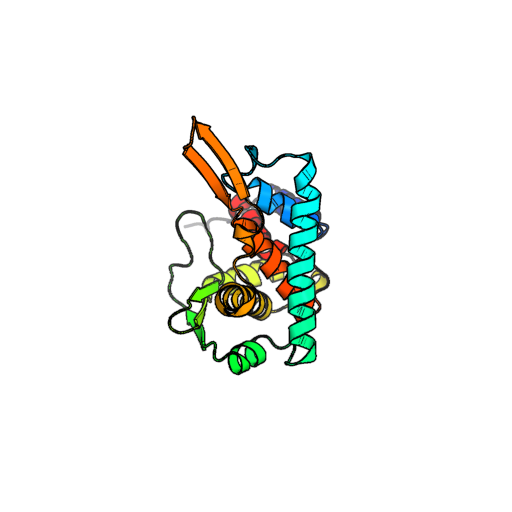.075 1.00 95.75 115 ILE A N 1
ATOM 926 C CA . ILE A 1 115 ? 2.835 0.877 12.761 1.00 95.75 115 ILE A CA 1
ATOM 927 C C . ILE A 1 115 ? 3.488 2.069 13.456 1.00 95.75 115 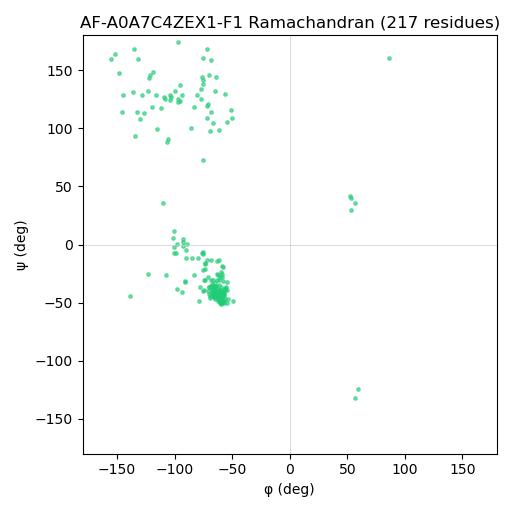ILE A C 1
ATOM 929 O O . ILE A 1 115 ? 3.630 2.076 14.680 1.00 95.75 115 ILE A O 1
ATOM 933 N N . TYR A 1 116 ? 3.853 3.104 12.701 1.00 93.56 116 TYR A N 1
ATOM 934 C CA . TYR A 1 116 ? 4.457 4.315 13.258 1.00 93.56 116 TYR A CA 1
ATOM 935 C C . TYR A 1 116 ? 3.370 5.291 13.715 1.00 93.56 116 TYR A C 1
ATOM 937 O O . TYR A 1 116 ? 2.800 6.043 12.918 1.00 93.56 116 TYR A O 1
ATOM 945 N N . SER A 1 117 ? 3.096 5.321 15.021 1.00 90.31 117 SER A N 1
ATOM 946 C CA . SER A 1 117 ? 1.968 6.062 15.604 1.00 90.31 117 SER A CA 1
ATOM 947 C C . SER A 1 117 ? 1.981 7.550 15.255 1.00 90.31 117 SER A C 1
ATOM 949 O O . SER A 1 117 ? 0.933 8.119 14.955 1.00 90.31 117 SER A O 1
ATOM 951 N N . LYS A 1 118 ? 3.158 8.191 15.228 1.00 88.62 118 LYS A N 1
ATOM 952 C CA . LYS A 1 118 ? 3.289 9.613 14.856 1.00 88.62 118 LYS A CA 1
ATOM 953 C C . LYS A 1 118 ? 2.933 9.870 13.392 1.00 88.62 118 LYS A C 1
ATOM 955 O O . LYS A 1 118 ? 2.270 10.862 13.101 1.00 88.62 118 LYS A O 1
ATOM 960 N N . ALA A 1 119 ? 3.320 8.964 12.488 1.00 89.81 119 ALA A N 1
ATOM 961 C CA . ALA A 1 119 ? 2.952 9.052 11.075 1.00 89.81 119 ALA A CA 1
ATOM 962 C C . ALA A 1 119 ? 1.438 8.910 10.893 1.00 89.81 119 ALA A C 1
ATOM 964 O O . ALA A 1 119 ? 0.817 9.714 10.197 1.00 89.81 119 ALA A O 1
ATOM 965 N N . MET A 1 120 ? 0.841 7.931 11.582 1.00 92.56 120 MET A N 1
ATOM 966 C CA . MET A 1 120 ? -0.608 7.722 11.587 1.00 92.56 120 MET A CA 1
ATOM 967 C C . MET A 1 120 ? -1.361 8.939 12.126 1.00 92.56 120 MET A C 1
ATOM 969 O O . MET A 1 120 ? -2.350 9.360 11.534 1.00 92.56 120 MET A O 1
ATOM 973 N N . GLN A 1 121 ? -0.897 9.530 13.229 1.00 91.56 121 GLN A N 1
ATOM 974 C CA . GLN A 1 121 ? -1.514 10.722 13.813 1.00 91.56 121 GLN A CA 1
ATOM 975 C C . GLN A 1 121 ? -1.429 11.936 12.879 1.00 91.56 121 GLN A C 1
ATOM 977 O O . GLN A 1 121 ? -2.417 12.657 12.742 1.00 91.56 121 GLN A O 1
ATOM 982 N N . GLU A 1 122 ? -0.293 12.156 12.203 1.00 90.88 122 GLU A N 1
ATOM 983 C CA . GLU A 1 122 ? -0.172 13.241 11.218 1.00 90.88 122 GLU A CA 1
ATOM 984 C C . GLU A 1 122 ? -1.143 13.031 10.047 1.00 90.88 122 GLU A C 1
ATOM 986 O O . GLU A 1 122 ? -1.853 13.962 9.671 1.00 90.88 122 GLU A O 1
ATOM 991 N N . LEU A 1 123 ? -1.249 11.805 9.526 1.00 92.19 123 LEU A N 1
ATOM 992 C CA . LEU A 1 123 ? -2.185 11.483 8.448 1.00 92.19 123 LEU A CA 1
ATOM 993 C C . LEU A 1 123 ? -3.650 11.669 8.872 1.00 92.19 123 LEU A C 1
ATOM 995 O O . LEU A 1 123 ? -4.413 12.309 8.151 1.00 92.19 123 LEU A O 1
ATOM 999 N N . LYS A 1 124 ? -4.035 11.189 10.062 1.00 93.25 124 LYS A N 1
ATOM 1000 C CA . LYS A 1 124 ? -5.374 11.415 10.640 1.00 93.25 124 LYS A CA 1
ATOM 1001 C C . LYS A 1 124 ? -5.689 12.906 10.759 1.00 93.25 124 LYS A C 1
ATOM 1003 O O . LYS A 1 124 ? -6.782 13.343 10.410 1.00 93.25 124 LYS A O 1
ATOM 1008 N N . SER A 1 125 ? -4.716 13.700 11.209 1.00 91.50 125 SER A N 1
ATOM 1009 C CA . SER A 1 125 ? -4.857 15.154 11.313 1.00 91.50 125 SER A CA 1
ATOM 1010 C C . SER A 1 125 ? -5.104 15.807 9.950 1.00 91.50 125 SER A C 1
ATOM 1012 O O . SER A 1 125 ? -5.983 16.658 9.838 1.00 91.50 125 SER A O 1
ATOM 1014 N N . ILE A 1 126 ? -4.403 15.375 8.895 1.00 90.62 126 ILE A N 1
ATOM 1015 C CA . ILE A 1 126 ? -4.609 15.875 7.524 1.00 90.62 126 ILE A CA 1
ATOM 1016 C C . ILE A 1 126 ? -6.000 15.507 7.004 1.00 90.62 126 ILE A C 1
ATOM 1018 O O . ILE A 1 126 ? -6.703 16.380 6.493 1.00 90.62 126 ILE A O 1
ATOM 1022 N N . ILE A 1 127 ? -6.415 14.248 7.172 1.00 90.75 127 ILE A N 1
ATOM 1023 C CA . ILE A 1 127 ? -7.740 13.769 6.753 1.00 90.75 127 ILE A CA 1
ATOM 1024 C C . ILE A 1 127 ? -8.842 14.611 7.409 1.00 90.75 127 ILE A C 1
ATOM 1026 O O . ILE A 1 127 ? -9.741 15.088 6.717 1.00 90.75 127 ILE A O 1
ATOM 1030 N N . ASN A 1 128 ? -8.735 14.859 8.716 1.00 89.69 128 ASN A N 1
ATOM 1031 C CA . ASN A 1 128 ? -9.712 15.651 9.463 1.00 89.69 128 ASN A CA 1
ATOM 1032 C C . ASN A 1 128 ? -9.675 17.137 9.084 1.00 89.69 128 ASN A C 1
ATOM 1034 O O . ASN A 1 128 ? -10.716 17.733 8.829 1.00 89.69 128 ASN A O 1
ATOM 1038 N N . LYS A 1 129 ? -8.482 17.740 9.003 1.00 88.62 129 LYS A N 1
ATOM 1039 C CA . LYS A 1 129 ? -8.292 19.164 8.672 1.00 88.62 129 LYS A CA 1
ATOM 1040 C C . LYS A 1 129 ? -8.931 19.543 7.336 1.00 88.62 129 LYS A C 1
ATOM 1042 O O . LYS A 1 129 ? -9.455 20.646 7.207 1.00 88.62 129 LYS A O 1
ATOM 1047 N N . HIS A 1 130 ? -8.867 18.646 6.354 1.00 86.19 130 HIS A N 1
ATOM 1048 C CA . HIS A 1 130 ? -9.393 18.873 5.005 1.00 86.19 130 HIS A CA 1
ATOM 1049 C C . HIS A 1 130 ? -10.761 18.212 4.770 1.00 86.19 130 HIS A C 1
ATOM 1051 O O . HIS A 1 130 ? -11.214 18.160 3.630 1.00 86.19 130 HIS A O 1
ATOM 1057 N N . ASN A 1 131 ? -11.432 17.731 5.828 1.00 85.56 131 ASN A N 1
ATOM 1058 C CA . ASN A 1 1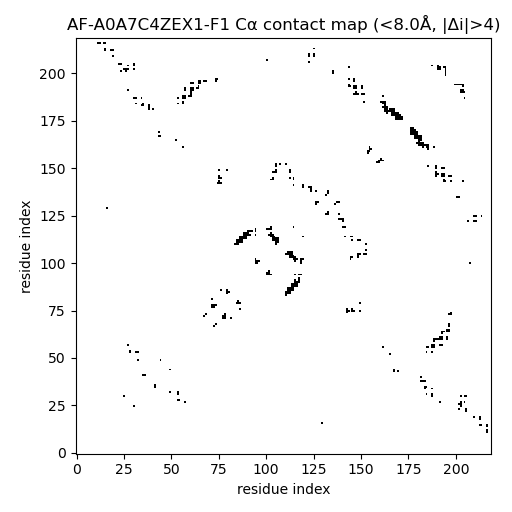31 ? -12.738 17.049 5.777 1.00 85.56 131 ASN A CA 1
ATOM 1059 C C . ASN A 1 131 ? -12.789 15.866 4.790 1.00 85.56 131 ASN A C 1
ATOM 1061 O O . ASN A 1 131 ? -13.836 15.548 4.219 1.00 85.56 131 ASN A O 1
ATOM 1065 N N . LEU A 1 132 ? -11.652 15.198 4.579 1.00 86.94 132 LEU A N 1
ATOM 1066 C CA . LEU A 1 132 ? -11.536 14.080 3.643 1.00 86.94 132 LEU A CA 1
ATOM 1067 C C . LEU A 1 132 ? -12.196 12.811 4.186 1.00 86.94 132 LEU A C 1
ATOM 1069 O O . LEU A 1 132 ? -12.573 11.948 3.402 1.00 86.94 132 LEU A O 1
ATOM 1073 N N . ASN A 1 133 ? -12.391 12.699 5.501 1.00 84.88 133 ASN A N 1
ATOM 1074 C CA . ASN A 1 133 ? -13.088 11.574 6.130 1.00 84.88 133 ASN A CA 1
ATOM 1075 C C . ASN A 1 133 ? -14.503 11.365 5.561 1.00 84.88 133 ASN A C 1
ATOM 1077 O O . ASN A 1 133 ? -14.917 10.228 5.363 1.00 84.88 133 ASN A O 1
ATOM 1081 N N . THR A 1 134 ? -15.217 12.443 5.221 1.00 81.88 134 THR A N 1
ATOM 1082 C CA . THR A 1 134 ? -16.568 12.363 4.635 1.00 81.88 134 THR A CA 1
ATOM 1083 C C . THR A 1 134 ? -16.542 11.723 3.245 1.00 81.88 134 THR A C 1
ATOM 1085 O O . THR A 1 134 ? -17.425 10.939 2.899 1.00 81.88 134 THR A O 1
ATOM 1088 N N . TYR A 1 135 ? -15.509 12.031 2.457 1.00 82.81 135 TYR A N 1
ATOM 1089 C CA . TYR A 1 135 ? -15.329 11.498 1.108 1.00 82.81 135 TYR A CA 1
ATOM 1090 C C . TYR A 1 135 ? -14.768 10.070 1.129 1.00 82.81 135 TYR A C 1
ATOM 1092 O O . TYR A 1 135 ? -15.312 9.170 0.493 1.00 82.81 135 TYR A O 1
ATOM 1100 N N . LEU A 1 136 ? -13.706 9.850 1.906 1.00 87.56 136 LEU A N 1
ATOM 1101 C CA . LEU A 1 136 ? -13.003 8.570 1.996 1.00 87.56 136 LEU A CA 1
ATOM 1102 C C . LEU A 1 136 ? -13.774 7.531 2.818 1.00 87.56 136 LEU A C 1
ATOM 1104 O O . LEU A 1 136 ? -13.540 6.337 2.647 1.00 87.56 136 LEU A O 1
ATOM 1108 N N . LYS A 1 137 ? -14.685 7.974 3.697 1.00 88.62 137 LYS A N 1
ATOM 1109 C CA . LYS A 1 137 ? -15.376 7.149 4.704 1.00 88.62 137 LYS A CA 1
ATOM 1110 C C . LYS A 1 137 ? -14.392 6.360 5.576 1.00 88.62 137 LYS A C 1
ATOM 1112 O O . LYS A 1 137 ? -14.613 5.192 5.880 1.00 88.62 137 LYS A O 1
ATOM 1117 N N . VAL A 1 138 ? -13.283 7.007 5.937 1.00 86.25 138 VAL A N 1
ATOM 1118 C CA . VAL A 1 138 ? -12.198 6.436 6.742 1.00 86.25 138 VAL A CA 1
ATOM 1119 C C . VAL A 1 138 ? -11.821 7.423 7.836 1.00 86.25 138 VAL A C 1
ATOM 1121 O O . VAL A 1 138 ? -11.285 8.493 7.549 1.00 86.25 138 VAL A O 1
ATOM 1124 N N . ASP A 1 139 ? -12.070 7.028 9.082 1.00 83.88 139 ASP A N 1
ATOM 1125 C CA . ASP A 1 139 ? -11.660 7.783 10.272 1.00 83.88 139 ASP A CA 1
ATOM 1126 C C . ASP A 1 139 ? -10.275 7.345 10.776 1.00 83.88 139 ASP A C 1
ATOM 1128 O O . ASP A 1 139 ? -9.500 8.146 11.304 1.00 83.88 139 ASP A O 1
ATOM 1132 N N . ASP A 1 140 ? -9.933 6.068 10.581 1.00 91.38 140 ASP A N 1
ATOM 1133 C CA . ASP A 1 140 ? -8.629 5.508 10.921 1.00 91.38 140 ASP A CA 1
ATOM 1134 C C . ASP A 1 140 ? -8.001 4.801 9.709 1.00 91.38 140 ASP A C 1
ATOM 1136 O O . ASP A 1 140 ? -8.513 3.765 9.285 1.00 91.38 140 ASP A O 1
ATOM 1140 N N . PRO A 1 141 ? -6.885 5.308 9.149 1.00 94.81 141 PRO A N 1
ATOM 1141 C CA . PRO A 1 141 ? -6.192 4.638 8.055 1.00 94.81 141 PRO A CA 1
ATOM 1142 C C . PRO A 1 141 ? -5.359 3.425 8.507 1.00 94.81 141 PRO A C 1
ATOM 1144 O O . PRO A 1 141 ? -4.848 2.704 7.656 1.00 94.81 141 PRO A O 1
ATOM 1147 N N . THR A 1 142 ? -5.205 3.165 9.811 1.00 96.56 142 THR A N 1
ATOM 1148 C CA . THR A 1 142 ? -4.353 2.079 10.340 1.00 96.56 142 THR A CA 1
ATOM 1149 C C . THR A 1 142 ? -4.669 0.701 9.737 1.00 96.56 142 THR A C 1
ATOM 1151 O O . THR A 1 142 ? -3.727 0.050 9.283 1.00 96.56 142 THR A O 1
ATOM 1154 N N . PRO A 1 143 ? -5.940 0.255 9.626 1.00 97.81 143 PRO A N 1
ATOM 1155 C CA . PRO A 1 143 ? -6.257 -1.035 9.005 1.00 97.81 143 PRO A CA 1
ATOM 1156 C C . PRO A 1 143 ? -5.767 -1.153 7.557 1.00 97.81 143 PRO A C 1
ATOM 1158 O O . PRO A 1 143 ? -5.384 -2.233 7.120 1.00 97.81 143 PRO A O 1
ATOM 1161 N N . ILE A 1 144 ? -5.731 -0.039 6.821 1.00 98.25 144 ILE A N 1
ATOM 1162 C CA . ILE A 1 144 ? -5.277 0.008 5.426 1.00 98.25 144 ILE A CA 1
ATOM 1163 C C . ILE A 1 144 ? -3.784 -0.304 5.345 1.00 98.25 144 ILE A C 1
ATOM 1165 O O . ILE A 1 144 ? -3.367 -1.106 4.512 1.00 98.25 144 ILE A O 1
ATOM 1169 N N . PHE A 1 145 ? -2.990 0.291 6.235 1.00 98.06 145 PHE A N 1
ATOM 1170 C CA . PHE A 1 145 ? -1.555 0.029 6.314 1.00 98.06 145 PHE A CA 1
ATOM 1171 C C . PHE A 1 145 ? -1.256 -1.378 6.841 1.00 98.06 145 PHE A C 1
ATOM 1173 O O . PHE A 1 145 ? -0.370 -2.036 6.317 1.00 98.06 145 PHE A O 1
ATOM 1180 N N . ILE A 1 146 ? -2.040 -1.906 7.788 1.00 98.56 146 ILE A N 1
ATOM 1181 C CA . ILE A 1 146 ? -1.904 -3.313 8.205 1.00 98.56 146 ILE A CA 1
ATOM 1182 C C . ILE A 1 146 ? -2.169 -4.249 7.019 1.00 98.56 146 ILE A C 1
ATOM 1184 O O . ILE A 1 146 ? -1.370 -5.142 6.755 1.00 98.56 146 ILE A O 1
ATOM 1188 N N . ALA A 1 147 ? -3.253 -4.032 6.269 1.00 98.62 147 ALA A N 1
ATOM 1189 C CA . ALA A 1 147 ? -3.564 -4.825 5.081 1.00 98.62 147 ALA A CA 1
ATOM 1190 C C . ALA A 1 147 ? -2.462 -4.734 4.011 1.00 98.62 147 ALA A C 1
ATOM 1192 O O . ALA A 1 147 ? -2.128 -5.740 3.388 1.00 98.62 147 ALA A O 1
ATOM 1193 N N . HIS A 1 148 ? -1.881 -3.549 3.824 1.00 98.56 148 HIS A N 1
ATOM 1194 C CA . HIS A 1 148 ? -0.740 -3.334 2.936 1.00 98.56 148 HIS A CA 1
ATOM 1195 C C . HIS A 1 148 ? 0.470 -4.180 3.361 1.00 98.56 148 HIS A C 1
ATOM 1197 O O . HIS A 1 148 ? 0.985 -4.953 2.560 1.00 98.56 148 HIS A O 1
ATOM 1203 N N . GLU A 1 149 ? 0.868 -4.135 4.634 1.00 98.56 149 GLU A N 1
ATOM 1204 C CA . GLU A 1 149 ? 2.007 -4.928 5.117 1.00 98.56 149 GLU A CA 1
ATOM 1205 C C . GLU A 1 149 ? 1.738 -6.442 5.129 1.00 98.56 149 GLU A C 1
ATOM 1207 O O . GLU A 1 149 ? 2.652 -7.239 4.908 1.00 98.56 149 GLU A O 1
ATOM 1212 N N . ILE A 1 150 ? 0.485 -6.870 5.332 1.00 98.56 150 ILE A N 1
ATOM 1213 C CA . ILE A 1 150 ? 0.100 -8.279 5.156 1.00 98.56 150 ILE A CA 1
ATOM 1214 C C . ILE A 1 150 ? 0.405 -8.729 3.727 1.00 98.56 150 ILE A C 1
ATOM 1216 O O . ILE A 1 150 ? 0.893 -9.840 3.540 1.00 98.56 150 ILE A O 1
ATOM 1220 N N . PHE A 1 151 ? 0.171 -7.893 2.714 1.00 98.50 151 PHE A N 1
ATOM 1221 C CA . PHE A 1 151 ? 0.512 -8.265 1.344 1.00 98.50 151 PHE A CA 1
ATOM 1222 C C . PHE A 1 151 ? 2.012 -8.540 1.173 1.00 98.50 151 PHE A C 1
ATOM 1224 O O . PHE A 1 151 ? 2.371 -9.542 0.560 1.00 98.50 151 PHE A O 1
ATOM 1231 N N . HIS A 1 152 ? 2.886 -7.727 1.768 1.00 97.88 152 HIS A N 1
ATOM 1232 C CA . HIS A 1 152 ? 4.331 -7.971 1.709 1.00 97.88 152 HIS A CA 1
ATOM 1233 C C . HIS A 1 152 ? 4.738 -9.269 2.415 1.00 97.88 152 HIS A C 1
ATOM 1235 O O . HIS A 1 152 ? 5.568 -10.019 1.897 1.00 97.88 152 HIS A O 1
ATOM 1241 N N . HIS A 1 153 ? 4.087 -9.617 3.530 1.00 98.00 153 HIS A N 1
ATOM 1242 C CA . HIS A 1 153 ? 4.237 -10.950 4.119 1.00 98.00 153 HIS A CA 1
ATOM 1243 C C . HIS A 1 153 ? 3.860 -12.058 3.124 1.00 98.00 153 HIS A C 1
ATOM 1245 O O . HIS A 1 153 ? 4.573 -13.057 2.997 1.00 98.00 153 HIS A O 1
ATOM 1251 N N . LEU A 1 154 ? 2.754 -11.889 2.397 1.00 96.62 154 LEU A N 1
ATOM 1252 C CA . LEU A 1 154 ? 2.289 -12.863 1.410 1.00 96.62 154 LEU A CA 1
ATOM 1253 C C . LEU A 1 154 ? 3.216 -12.959 0.194 1.00 96.62 154 LEU A C 1
ATOM 1255 O O . LEU A 1 154 ? 3.414 -14.062 -0.314 1.00 96.62 154 LEU A O 1
ATOM 1259 N N . GLU A 1 155 ? 3.820 -11.861 -0.262 1.00 96.19 155 GLU A N 1
ATOM 1260 C CA . GLU A 1 155 ? 4.852 -11.889 -1.309 1.00 96.19 155 GLU A CA 1
ATOM 1261 C C . GLU A 1 155 ? 6.051 -12.744 -0.911 1.00 96.19 155 GLU A C 1
ATOM 1263 O O . GLU A 1 155 ? 6.530 -13.540 -1.720 1.00 96.19 155 GLU A O 1
ATOM 1268 N N . GLU A 1 156 ? 6.518 -12.620 0.330 1.00 94.94 156 GLU A N 1
ATOM 1269 C CA . GLU A 1 156 ? 7.676 -13.380 0.803 1.00 94.94 156 GLU A CA 1
ATOM 1270 C C . GLU A 1 156 ? 7.370 -14.862 1.047 1.00 94.94 156 GLU A C 1
ATOM 1272 O O . GLU A 1 156 ? 8.252 -15.706 0.891 1.00 94.94 156 GLU A O 1
ATOM 1277 N N . THR A 1 157 ? 6.134 -15.195 1.425 1.00 95.19 157 THR A N 1
ATOM 1278 C CA . THR A 1 157 ? 5.788 -16.538 1.923 1.00 95.19 157 THR A CA 1
ATOM 1279 C C . THR A 1 157 ? 4.976 -17.394 0.955 1.00 95.19 157 THR A C 1
ATOM 1281 O O . THR A 1 157 ? 5.035 -18.620 1.045 1.00 95.19 157 THR A O 1
ATOM 1284 N N . MET A 1 158 ? 4.208 -16.790 0.041 1.00 93.44 158 MET A N 1
ATOM 1285 C CA . MET A 1 158 ? 3.212 -17.511 -0.766 1.00 93.44 158 MET A CA 1
ATOM 1286 C C . MET A 1 158 ? 3.162 -17.098 -2.239 1.00 93.44 158 MET A C 1
ATOM 1288 O O . MET A 1 158 ? 3.044 -17.961 -3.107 1.00 93.44 158 MET A O 1
ATOM 1292 N N . ILE A 1 159 ? 3.200 -15.797 -2.530 1.00 93.88 159 ILE A N 1
ATOM 1293 C CA . ILE A 1 159 ? 2.918 -15.246 -3.866 1.00 93.88 159 ILE A CA 1
ATOM 1294 C C . ILE A 1 159 ? 4.198 -15.139 -4.706 1.00 93.88 159 ILE A C 1
ATOM 1296 O O . ILE A 1 159 ? 4.159 -15.323 -5.924 1.00 93.88 159 ILE A O 1
ATOM 1300 N N . GLY A 1 160 ? 5.338 -14.884 -4.062 1.00 94.12 160 GLY A N 1
ATOM 1301 C CA . GLY A 1 160 ? 6.570 -14.472 -4.725 1.00 94.12 160 GLY A CA 1
ATOM 1302 C C . GLY A 1 160 ? 6.622 -12.956 -4.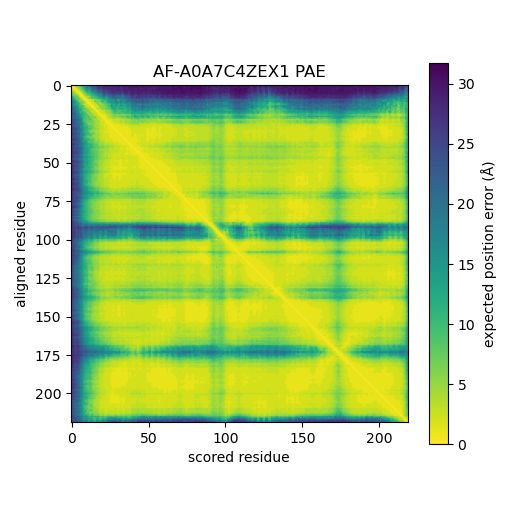940 1.00 94.12 160 GLY A C 1
ATOM 1303 O O . GLY A 1 160 ? 5.606 -12.266 -4.917 1.00 94.12 160 GLY A O 1
ATOM 1304 N N . ASN A 1 161 ? 7.831 -12.434 -5.155 1.00 94.25 161 ASN A N 1
ATOM 1305 C CA . ASN A 1 161 ? 8.075 -10.997 -5.280 1.00 94.25 161 ASN A CA 1
ATOM 1306 C C . ASN A 1 161 ? 7.523 -10.442 -6.608 1.00 94.25 161 ASN A C 1
ATOM 1308 O O . ASN A 1 161 ? 8.095 -10.680 -7.680 1.00 94.25 161 ASN A O 1
ATOM 1312 N N . VAL A 1 162 ? 6.446 -9.661 -6.530 1.00 95.50 162 VAL A N 1
ATOM 1313 C CA . VAL A 1 162 ? 5.763 -9.027 -7.666 1.00 95.50 162 VAL A CA 1
ATOM 1314 C C . VAL A 1 162 ? 6.670 -8.024 -8.370 1.00 95.50 162 VAL A C 1
ATOM 1316 O O . VAL A 1 162 ? 6.686 -7.960 -9.601 1.00 95.50 162 VAL A O 1
ATOM 1319 N N . GLY A 1 163 ? 7.515 -7.316 -7.621 1.00 94.00 163 GLY A N 1
ATOM 1320 C CA . GLY A 1 163 ? 8.535 -6.428 -8.182 1.00 94.00 163 GLY A CA 1
ATOM 1321 C C . GLY A 1 163 ? 9.539 -7.132 -9.104 1.00 94.00 163 GLY A C 1
ATOM 1322 O O . GLY A 1 163 ? 10.188 -6.488 -9.926 1.00 94.00 163 GLY A O 1
ATOM 1323 N N . GLN A 1 164 ? 9.653 -8.462 -9.027 1.00 94.19 164 GLN A N 1
ATOM 1324 C CA . GLN A 1 164 ? 10.519 -9.269 -9.893 1.00 94.19 164 GLN A CA 1
ATOM 1325 C C . GLN A 1 164 ? 9.782 -9.976 -11.041 1.00 94.19 164 GLN A C 1
ATOM 1327 O O . GLN A 1 164 ? 10.446 -10.632 -11.852 1.00 94.19 164 GLN A O 1
ATOM 1332 N N . VAL A 1 165 ? 8.452 -9.843 -11.143 1.00 91.94 165 VAL A N 1
ATOM 1333 C CA . VAL A 1 165 ? 7.640 -10.448 -12.219 1.00 91.94 165 VAL A CA 1
ATOM 1334 C C . VAL A 1 165 ? 8.044 -9.889 -13.581 1.00 91.94 165 VAL A C 1
ATOM 1336 O O . VAL A 1 165 ? 8.236 -10.642 -14.536 1.00 91.94 165 VAL A O 1
ATOM 1339 N N . PHE A 1 166 ? 8.242 -8.574 -13.660 1.00 91.56 166 PHE A N 1
ATOM 1340 C CA . PHE A 1 166 ? 8.716 -7.898 -14.861 1.00 91.56 166 PHE A CA 1
ATOM 1341 C C . PHE A 1 166 ? 10.187 -7.527 -14.711 1.00 91.56 166 PHE A C 1
ATOM 1343 O O . PHE A 1 166 ? 10.586 -6.902 -13.731 1.00 91.56 166 PHE A O 1
ATOM 1350 N N . LYS A 1 167 ? 10.999 -7.898 -15.704 1.00 92.06 167 LYS A N 1
ATOM 1351 C CA . LYS A 1 167 ? 12.442 -7.638 -15.712 1.00 92.06 167 LYS A CA 1
ATOM 1352 C C . LYS A 1 167 ? 12.828 -6.778 -16.904 1.00 92.06 167 LYS A C 1
ATOM 1354 O O . LYS A 1 167 ? 12.706 -7.197 -18.052 1.00 92.06 167 LYS A O 1
ATOM 1359 N N . ILE A 1 168 ? 13.357 -5.593 -16.622 1.00 92.12 168 ILE A N 1
ATOM 1360 C CA . ILE A 1 168 ? 13.824 -4.640 -17.626 1.00 92.12 168 ILE A CA 1
ATOM 1361 C C . ILE A 1 168 ? 15.314 -4.845 -17.863 1.00 92.12 168 ILE A C 1
ATOM 1363 O O . ILE A 1 168 ? 16.117 -4.869 -16.927 1.00 92.12 168 ILE A O 1
ATOM 1367 N N . LYS A 1 169 ? 15.707 -4.997 -19.130 1.00 89.81 169 LYS A N 1
ATOM 1368 C CA . LYS A 1 169 ? 17.116 -5.090 -19.522 1.00 89.81 169 LYS A CA 1
ATOM 1369 C C . LYS A 1 169 ? 17.778 -3.723 -19.360 1.00 89.81 169 LYS A C 1
ATOM 1371 O O . LYS A 1 169 ? 17.381 -2.762 -20.004 1.00 89.81 169 LYS A O 1
ATOM 1376 N N . ILE A 1 170 ? 18.819 -3.661 -18.535 1.00 89.62 170 ILE A N 1
ATOM 1377 C CA . ILE A 1 170 ? 19.570 -2.431 -18.263 1.00 89.62 170 ILE A CA 1
ATOM 1378 C C . ILE A 1 170 ? 20.775 -2.296 -19.184 1.00 89.62 170 ILE A C 1
ATOM 1380 O O . ILE A 1 170 ? 21.060 -1.209 -19.674 1.00 89.62 170 ILE A O 1
ATOM 1384 N N . PHE A 1 171 ? 21.484 -3.399 -19.424 1.00 87.12 171 PHE A N 1
ATOM 1385 C CA . PHE A 1 171 ? 22.544 -3.450 -20.421 1.00 87.12 171 PHE A CA 1
ATOM 1386 C C . PHE A 1 171 ? 22.762 -4.877 -20.922 1.00 87.12 171 PHE A C 1
ATOM 1388 O O . PHE A 1 171 ? 22.403 -5.861 -20.265 1.00 87.12 171 PHE A O 1
ATOM 1395 N N . SER A 1 172 ? 23.376 -4.972 -22.100 1.00 86.81 172 SER A N 1
ATOM 1396 C CA . SER A 1 172 ? 23.827 -6.222 -22.703 1.00 86.81 172 SER A CA 1
ATOM 1397 C C . SER A 1 172 ? 25.113 -5.956 -23.479 1.00 86.81 172 SER A C 1
ATOM 1399 O O . SER A 1 172 ? 25.074 -5.244 -24.477 1.00 86.81 172 SER A O 1
ATOM 1401 N N . ILE A 1 173 ? 26.233 -6.524 -23.035 1.00 89.12 173 ILE A N 1
ATOM 1402 C CA . ILE A 1 173 ? 27.528 -6.452 -23.728 1.00 89.12 173 ILE A CA 1
ATOM 1403 C C . ILE A 1 173 ? 28.070 -7.882 -23.832 1.00 89.12 173 ILE A C 1
ATOM 1405 O O . ILE A 1 173 ? 28.452 -8.482 -22.828 1.00 89.12 173 ILE A O 1
ATOM 1409 N N . GLY A 1 174 ? 28.067 -8.452 -25.040 1.00 85.19 174 GLY A N 1
ATOM 1410 C CA . GLY A 1 174 ? 28.448 -9.852 -25.259 1.00 85.19 174 GLY A CA 1
ATOM 1411 C C . GLY A 1 174 ? 27.595 -10.832 -24.424 1.00 85.19 174 GLY A C 1
ATOM 1412 O O . GLY A 1 174 ? 26.366 -10.704 -24.420 1.00 85.19 174 GLY A O 1
ATOM 1413 N N . PRO A 1 175 ? 28.197 -11.806 -23.710 1.00 88.06 175 PRO A N 1
ATOM 1414 C CA . PRO A 1 175 ? 27.460 -12.737 -22.850 1.00 88.06 175 PRO A CA 1
ATOM 1415 C C . PRO A 1 175 ? 26.921 -12.083 -21.565 1.00 88.06 175 PRO A C 1
ATOM 1417 O O . PRO A 1 175 ? 26.068 -12.662 -20.895 1.00 88.06 175 PRO A O 1
ATOM 1420 N N . PHE A 1 176 ? 27.376 -10.875 -21.216 1.00 88.06 176 PHE A N 1
ATOM 1421 C CA . PHE A 1 176 ? 26.951 -10.188 -20.000 1.00 88.06 176 PHE A CA 1
ATOM 1422 C C . PHE A 1 176 ? 25.628 -9.465 -20.223 1.00 88.06 176 PHE A C 1
ATOM 1424 O O . PHE A 1 176 ? 25.527 -8.542 -21.033 1.00 88.06 176 PHE A O 1
ATOM 1431 N N . ARG A 1 177 ? 24.606 -9.869 -19.468 1.00 89.25 177 ARG A N 1
ATOM 1432 C CA . ARG A 1 177 ? 23.271 -9.266 -19.484 1.00 89.25 177 ARG A CA 1
ATOM 1433 C C . ARG A 1 177 ? 22.868 -8.928 -18.060 1.00 89.25 177 ARG A C 1
ATOM 1435 O O . ARG A 1 177 ? 22.915 -9.795 -17.193 1.00 89.25 177 ARG A O 1
ATOM 1442 N N . LYS A 1 178 ? 22.439 -7.687 -17.829 1.00 91.69 178 LYS A N 1
ATOM 1443 C CA . LYS A 1 178 ? 21.849 -7.279 -16.550 1.00 91.69 178 LYS A CA 1
ATOM 1444 C C . LYS A 1 178 ? 20.404 -6.872 -16.757 1.00 91.69 178 LYS A C 1
ATOM 1446 O O . LYS A 1 178 ? 20.100 -6.029 -17.602 1.00 91.69 178 LYS A O 1
ATOM 1451 N N . THR A 1 179 ? 19.532 -7.447 -15.944 1.00 92.44 179 THR A N 1
ATOM 1452 C CA . THR A 1 179 ? 18.128 -7.061 -15.831 1.00 92.44 179 THR A CA 1
ATOM 1453 C C . THR A 1 179 ? 17.840 -6.594 -14.413 1.00 92.44 179 THR A C 1
ATOM 1455 O O . THR A 1 179 ? 18.445 -7.114 -13.476 1.00 92.44 179 THR A O 1
ATOM 1458 N N . LEU A 1 180 ? 16.914 -5.657 -14.252 1.00 93.06 180 LEU A N 1
ATOM 1459 C CA . LEU A 1 180 ? 16.386 -5.246 -12.953 1.00 93.06 180 LEU A CA 1
ATOM 1460 C C . LEU A 1 180 ? 14.874 -5.467 -12.916 1.00 93.06 180 LEU A C 1
ATOM 1462 O O . LEU A 1 180 ? 14.213 -5.331 -13.945 1.00 93.06 180 LEU A O 1
ATOM 1466 N N . GLY A 1 181 ? 14.363 -5.829 -11.741 1.00 94.06 181 GLY A N 1
ATOM 1467 C CA . GLY A 1 181 ? 12.932 -5.787 -11.456 1.00 94.06 181 GLY A CA 1
ATOM 1468 C C . GLY A 1 181 ? 12.430 -4.350 -11.308 1.00 94.06 181 GLY A C 1
ATOM 1469 O O . GLY A 1 181 ? 13.231 -3.419 -11.207 1.00 94.06 181 GLY A O 1
ATOM 1470 N N . ILE A 1 182 ? 11.113 -4.192 -11.287 1.00 95.38 182 ILE A N 1
ATOM 1471 C CA . ILE A 1 182 ? 10.418 -2.923 -11.068 1.00 95.38 182 ILE A CA 1
ATOM 1472 C C . ILE A 1 182 ? 9.835 -2.981 -9.654 1.00 95.38 182 ILE A C 1
ATOM 1474 O O . ILE A 1 182 ? 8.722 -3.461 -9.448 1.00 95.38 182 ILE A O 1
ATOM 1478 N N . ASN A 1 183 ? 10.613 -2.563 -8.657 1.00 92.25 183 ASN A N 1
ATOM 1479 C CA . ASN A 1 183 ? 10.277 -2.809 -7.251 1.00 92.25 183 ASN A CA 1
ATOM 1480 C C . ASN A 1 183 ? 8.953 -2.158 -6.840 1.00 92.25 183 ASN A C 1
ATOM 1482 O O . ASN A 1 183 ? 8.200 -2.761 -6.081 1.00 92.25 183 ASN A O 1
ATOM 1486 N N . VAL A 1 184 ? 8.628 -0.986 -7.394 1.00 95.38 184 VAL A N 1
ATOM 1487 C CA . VAL A 1 184 ? 7.392 -0.269 -7.049 1.00 95.38 184 VAL A CA 1
ATOM 1488 C C . VAL A 1 184 ? 6.108 -1.036 -7.409 1.00 95.38 184 VAL A C 1
ATOM 1490 O O . VAL A 1 184 ? 5.035 -0.711 -6.910 1.00 95.38 184 VAL A O 1
ATOM 1493 N N . LEU A 1 185 ? 6.184 -2.090 -8.235 1.00 97.44 185 LEU A N 1
ATOM 1494 C CA . LEU A 1 185 ? 5.026 -2.955 -8.495 1.00 97.44 185 LEU A CA 1
ATOM 1495 C C . LEU A 1 185 ? 4.549 -3.687 -7.236 1.00 97.44 185 LEU A C 1
ATOM 1497 O O . LEU A 1 185 ? 3.352 -3.932 -7.101 1.00 97.44 185 LEU A O 1
ATOM 1501 N N . SER A 1 186 ? 5.458 -4.003 -6.311 1.00 97.25 186 SER A N 1
ATOM 1502 C CA . SER A 1 186 ? 5.109 -4.577 -5.007 1.00 97.25 186 SER A CA 1
ATOM 1503 C C . SER A 1 186 ? 4.183 -3.621 -4.237 1.00 97.25 186 SER A C 1
ATOM 1505 O O . SER A 1 186 ? 3.060 -4.004 -3.909 1.00 97.25 186 SER A O 1
ATOM 1507 N N . ASP A 1 187 ? 4.553 -2.341 -4.111 1.00 96.75 187 ASP A N 1
ATOM 1508 C CA . ASP A 1 187 ? 3.738 -1.321 -3.428 1.00 96.75 187 ASP A CA 1
ATOM 1509 C C . ASP A 1 187 ? 2.390 -1.062 -4.119 1.00 96.75 187 ASP A C 1
ATOM 1511 O O . ASP A 1 187 ? 1.354 -0.939 -3.460 1.00 96.75 187 ASP A O 1
ATOM 1515 N N . ILE A 1 188 ? 2.379 -0.978 -5.456 1.00 98.06 188 ILE A N 1
ATOM 1516 C CA . ILE A 1 188 ? 1.141 -0.805 -6.239 1.00 98.06 188 ILE A CA 1
ATOM 1517 C C . ILE A 1 188 ? 0.187 -1.974 -5.963 1.00 98.06 188 ILE A C 1
ATOM 1519 O O . ILE A 1 188 ? -1.010 -1.769 -5.738 1.00 98.06 188 ILE A O 1
ATOM 1523 N N . THR A 1 189 ? 0.717 -3.200 -5.937 1.00 98.50 189 THR A N 1
ATOM 1524 C CA . THR A 1 189 ? -0.081 -4.395 -5.642 1.00 98.50 189 THR A CA 1
ATOM 1525 C C . THR A 1 189 ? -0.596 -4.377 -4.213 1.00 98.50 189 THR A C 1
ATOM 1527 O O . THR A 1 189 ? -1.778 -4.638 -4.001 1.00 98.50 189 THR A O 1
ATOM 1530 N N . ALA A 1 190 ? 0.255 -4.036 -3.245 1.00 98.44 190 ALA A N 1
ATOM 1531 C CA . ALA A 1 190 ? -0.084 -4.007 -1.827 1.00 98.44 190 ALA A CA 1
ATOM 1532 C C . ALA A 1 190 ? -1.216 -3.015 -1.526 1.00 98.44 190 ALA A C 1
ATOM 1534 O O . ALA A 1 190 ? -2.180 -3.351 -0.832 1.00 98.44 190 ALA A O 1
ATOM 1535 N N . TYR A 1 191 ? -1.173 -1.809 -2.106 1.00 98.50 191 TYR A N 1
ATOM 1536 C CA . TYR A 1 191 ? -2.276 -0.852 -1.976 1.00 98.50 191 TYR A CA 1
ATOM 1537 C C . TYR A 1 191 ? -3.567 -1.354 -2.615 1.00 98.50 191 TYR A C 1
ATOM 1539 O O . TYR A 1 191 ? -4.642 -1.196 -2.030 1.00 98.50 191 TYR A O 1
ATOM 1547 N N . HIS A 1 192 ? -3.488 -1.983 -3.787 1.00 98.56 192 HIS A N 1
ATOM 1548 C CA . HIS A 1 192 ? -4.681 -2.523 -4.427 1.00 98.56 192 HIS A CA 1
ATOM 1549 C C . HIS A 1 192 ? -5.252 -3.735 -3.680 1.00 98.56 192 HIS A C 1
ATOM 1551 O O . HIS A 1 192 ? -6.469 -3.867 -3.549 1.00 98.56 192 HIS A O 1
ATOM 1557 N N . PHE A 1 193 ? -4.396 -4.589 -3.121 1.00 98.69 193 PHE A N 1
ATOM 1558 C CA . PHE A 1 193 ? -4.793 -5.662 -2.216 1.00 98.69 193 PHE A CA 1
ATOM 1559 C C . PHE A 1 193 ? -5.549 -5.101 -1.009 1.00 98.69 193 PHE A C 1
ATOM 1561 O O . PHE A 1 193 ? -6.672 -5.533 -0.750 1.00 98.69 193 PHE A O 1
ATOM 1568 N N . ALA A 1 194 ? -5.000 -4.088 -0.329 1.00 98.50 194 ALA A N 1
ATOM 1569 C CA . ALA A 1 194 ? -5.651 -3.444 0.812 1.00 98.50 194 ALA A CA 1
ATOM 1570 C C . ALA A 1 194 ? -7.020 -2.860 0.435 1.00 98.50 194 ALA A C 1
ATOM 1572 O O . ALA A 1 194 ? -7.994 -3.047 1.165 1.00 98.50 194 ALA A O 1
ATOM 1573 N N . LYS A 1 195 ? -7.126 -2.226 -0.744 1.00 98.25 195 LYS A N 1
ATOM 1574 C CA . LYS A 1 195 ? -8.399 -1.729 -1.288 1.00 98.25 195 LYS A CA 1
ATOM 1575 C C . LYS A 1 195 ? -9.448 -2.829 -1.365 1.00 98.25 195 LYS A C 1
ATOM 1577 O O . LYS A 1 195 ? -10.579 -2.634 -0.927 1.00 98.25 195 LYS A O 1
ATOM 1582 N N . LYS A 1 196 ? -9.079 -3.968 -1.947 1.00 98.50 196 LYS A N 1
ATOM 1583 C CA . LYS A 1 196 ? -9.995 -5.083 -2.206 1.00 98.50 196 LYS A CA 1
ATOM 1584 C C . LYS A 1 196 ? -10.326 -5.854 -0.931 1.00 98.50 196 LYS A C 1
ATOM 1586 O O . LYS A 1 196 ? -11.490 -6.189 -0.741 1.00 98.50 196 LYS A O 1
ATOM 1591 N N . LEU A 1 197 ? -9.351 -6.074 -0.048 1.00 98.38 197 LEU A N 1
ATOM 1592 C CA . LEU A 1 197 ? -9.545 -6.744 1.242 1.00 98.38 197 LEU A CA 1
ATOM 1593 C C . LEU A 1 197 ? -10.532 -5.971 2.130 1.00 98.38 197 LEU A C 1
ATOM 1595 O O . LEU A 1 197 ? -11.438 -6.561 2.709 1.00 98.38 197 LEU A O 1
ATOM 1599 N N . LEU A 1 198 ? -10.381 -4.645 2.188 1.00 97.31 198 LEU A N 1
ATOM 1600 C CA . LEU A 1 198 ? -11.189 -3.756 3.029 1.00 97.31 198 LEU A CA 1
ATOM 1601 C C . LEU A 1 198 ? -12.422 -3.174 2.321 1.00 97.31 198 LEU A C 1
ATOM 1603 O O . LEU A 1 198 ? -13.145 -2.373 2.910 1.00 97.31 198 LEU A O 1
ATOM 1607 N N . ASN A 1 199 ? -12.667 -3.551 1.062 1.00 96.38 199 ASN A N 1
ATOM 1608 C CA . ASN A 1 199 ? -13.763 -3.039 0.232 1.00 96.38 199 ASN A CA 1
ATOM 1609 C C . ASN A 1 199 ? -13.825 -1.492 0.152 1.00 96.38 199 ASN A C 1
ATOM 1611 O O . ASN A 1 199 ? -14.894 -0.872 0.226 1.00 96.38 199 ASN A O 1
ATOM 1615 N N . LEU A 1 200 ? -12.662 -0.852 0.010 1.00 96.25 200 LEU A N 1
ATOM 1616 C CA . LEU A 1 200 ? -12.535 0.606 -0.024 1.00 96.25 200 LEU A CA 1
ATOM 1617 C C . LEU A 1 200 ? -13.001 1.180 -1.366 1.00 96.25 200 LEU A C 1
ATOM 1619 O O . LEU A 1 200 ? -12.720 0.640 -2.438 1.00 96.25 200 LEU A O 1
ATOM 1623 N N . GLN A 1 201 ? -13.666 2.333 -1.302 1.00 93.88 201 GLN A N 1
ATOM 1624 C CA . GLN A 1 201 ? -14.209 3.032 -2.475 1.00 93.88 201 GLN A CA 1
ATOM 1625 C C . GLN A 1 201 ? -13.218 4.022 -3.110 1.00 93.88 201 GLN A C 1
ATOM 1627 O O . GLN A 1 201 ? -13.536 4.657 -4.109 1.00 93.88 201 GLN A O 1
ATOM 1632 N N . PHE A 1 202 ? -12.006 4.132 -2.564 1.00 95.06 202 PHE A N 1
ATOM 1633 C CA . PHE A 1 202 ? -10.933 4.995 -3.061 1.00 95.06 202 PHE A CA 1
ATOM 1634 C C . PHE A 1 202 ? -9.614 4.207 -3.163 1.00 95.06 202 PHE A C 1
ATOM 1636 O O . PHE A 1 202 ? -9.491 3.164 -2.516 1.00 95.06 202 PHE A O 1
ATOM 1643 N N . PRO A 1 203 ? -8.626 4.659 -3.960 1.00 96.69 203 PRO A N 1
ATOM 1644 C CA . PRO A 1 203 ? -7.291 4.055 -3.994 1.00 96.69 203 PRO A CA 1
ATOM 1645 C C . PRO A 1 203 ? -6.481 4.357 -2.719 1.00 96.69 203 PRO A C 1
ATOM 1647 O O . PRO A 1 203 ? -6.177 5.521 -2.458 1.00 96.69 203 PRO A O 1
ATOM 1650 N N . PRO A 1 204 ? -6.053 3.351 -1.935 1.00 97.00 204 PRO A N 1
ATOM 1651 C CA . PRO A 1 204 ? -5.241 3.552 -0.728 1.00 97.00 204 PRO A CA 1
ATOM 1652 C C . PRO A 1 204 ? -3.913 4.269 -0.955 1.00 97.00 204 PRO A C 1
ATOM 1654 O O . PRO A 1 204 ? -3.435 4.972 -0.065 1.00 97.00 204 PRO A O 1
ATOM 1657 N N . ALA A 1 205 ? -3.352 4.138 -2.161 1.00 96.00 205 ALA A N 1
ATOM 1658 C CA . ALA A 1 205 ? -2.142 4.836 -2.579 1.00 96.00 205 ALA A CA 1
ATOM 1659 C C . ALA A 1 205 ? -2.271 6.367 -2.477 1.00 96.00 205 ALA A C 1
ATOM 1661 O O . ALA A 1 205 ? -1.259 7.046 -2.370 1.00 96.00 205 ALA A O 1
ATOM 1662 N N . LEU A 1 206 ? -3.489 6.920 -2.418 1.00 95.06 206 LEU A N 1
ATOM 1663 C CA . LEU A 1 206 ? -3.745 8.329 -2.112 1.00 95.06 206 LEU A CA 1
ATOM 1664 C C . LEU A 1 206 ? -3.108 8.783 -0.790 1.00 95.06 206 LEU A C 1
ATOM 1666 O O . LEU A 1 206 ? -2.605 9.903 -0.700 1.00 95.06 206 LEU A O 1
ATOM 1670 N N . LEU A 1 207 ? -3.129 7.937 0.243 1.00 94.38 207 LEU A N 1
ATOM 1671 C CA . LEU A 1 207 ? -2.808 8.335 1.616 1.00 94.38 207 LEU A CA 1
ATOM 1672 C C . LEU A 1 207 ? -1.366 8.861 1.780 1.00 94.38 207 LEU A C 1
ATOM 1674 O O . LEU A 1 207 ? -1.204 9.950 2.340 1.00 94.38 207 LEU A O 1
ATOM 1678 N N . PRO A 1 208 ? -0.318 8.189 1.257 1.00 92.06 208 PRO A N 1
ATOM 1679 C CA . PRO A 1 208 ? 1.027 8.759 1.220 1.00 92.06 208 PRO A CA 1
ATOM 1680 C C . PRO A 1 208 ? 1.124 10.111 0.508 1.00 92.06 208 PRO A C 1
ATOM 1682 O O . PRO A 1 208 ? 1.849 10.997 0.967 1.00 92.06 208 PRO A O 1
ATOM 1685 N N . TYR A 1 209 ? 0.380 10.309 -0.584 1.00 90.94 209 TYR A N 1
ATOM 1686 C CA . TYR A 1 209 ? 0.428 11.565 -1.335 1.00 90.94 209 TYR A CA 1
ATOM 1687 C C . TYR A 1 209 ? -0.219 12.728 -0.578 1.00 90.94 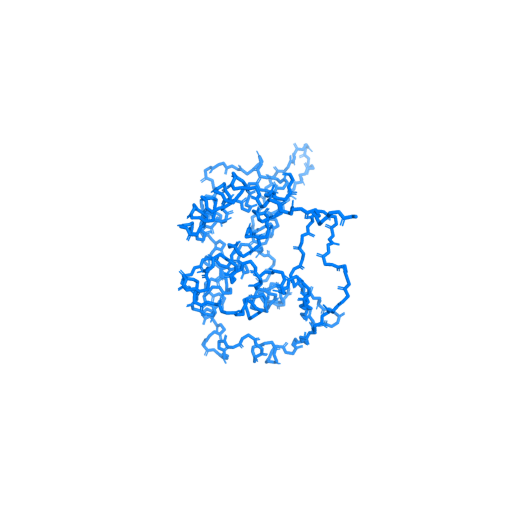209 TYR A C 1
ATOM 1689 O O . TYR A 1 209 ? 0.237 13.860 -0.733 1.00 90.94 209 TYR A O 1
ATOM 1697 N N . LEU A 1 210 ? -1.201 12.477 0.298 1.00 90.75 210 LEU A N 1
ATOM 1698 C CA . LEU A 1 210 ? -1.756 13.523 1.168 1.00 90.75 210 LEU A CA 1
ATOM 1699 C C . LEU A 1 210 ? -0.666 14.157 2.046 1.00 90.75 210 LEU A C 1
ATOM 1701 O O . LEU A 1 210 ? -0.594 15.378 2.173 1.00 90.75 210 LEU A O 1
ATOM 1705 N N . ILE A 1 211 ? 0.235 13.340 2.602 1.00 88.88 211 ILE A N 1
ATOM 1706 C CA . ILE A 1 211 ? 1.379 13.831 3.385 1.00 88.88 211 ILE A CA 1
ATOM 1707 C C . ILE A 1 211 ? 2.371 14.600 2.507 1.00 88.88 211 ILE A C 1
ATOM 1709 O O . ILE A 1 211 ? 2.905 15.620 2.950 1.00 88.88 211 ILE A O 1
ATOM 1713 N N . LEU A 1 212 ? 2.623 14.142 1.276 1.00 85.56 212 LEU A N 1
ATOM 1714 C CA . LEU A 1 212 ? 3.513 14.844 0.346 1.00 85.56 212 LEU A CA 1
ATOM 1715 C C . LEU A 1 212 ? 2.976 16.239 0.006 1.00 85.56 212 LEU A C 1
ATOM 1717 O O . LEU A 1 212 ? 3.728 17.209 0.103 1.00 85.56 212 LEU A O 1
ATOM 1721 N N . ILE A 1 213 ? 1.684 16.355 -0.310 1.00 86.00 213 ILE A N 1
ATOM 1722 C CA . ILE A 1 213 ? 1.018 17.636 -0.594 1.00 86.00 213 ILE A CA 1
ATOM 1723 C C . ILE A 1 213 ? 1.092 18.560 0.625 1.00 86.00 213 ILE A C 1
ATOM 1725 O O . ILE A 1 213 ? 1.527 19.709 0.503 1.00 86.00 213 ILE A O 1
ATOM 1729 N N . GLU A 1 214 ? 0.731 18.065 1.815 1.00 85.25 214 GLU A N 1
ATOM 1730 C CA . GLU A 1 214 ? 0.760 18.871 3.042 1.00 85.25 214 GLU A CA 1
ATOM 1731 C C . GLU A 1 214 ? 2.172 19.388 3.345 1.00 85.25 214 GLU A C 1
ATOM 1733 O O . GLU A 1 214 ? 2.338 20.515 3.811 1.00 85.25 214 GLU A O 1
ATOM 1738 N N . ARG A 1 215 ? 3.207 18.586 3.073 1.00 79.69 215 ARG A N 1
ATOM 1739 C CA . ARG A 1 215 ? 4.603 18.968 3.316 1.00 79.69 215 ARG A CA 1
ATOM 1740 C C . ARG A 1 215 ? 5.178 19.903 2.265 1.00 79.69 215 ARG A C 1
ATOM 1742 O O . ARG A 1 215 ? 5.931 20.797 2.637 1.00 79.69 215 ARG A O 1
ATOM 1749 N N . GLN A 1 216 ? 4.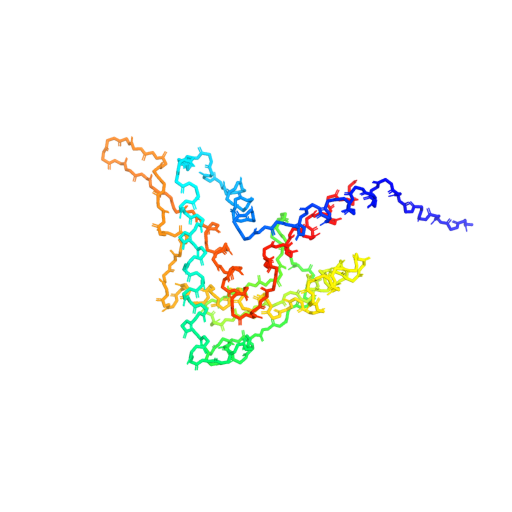822 19.742 0.994 1.00 73.12 216 GLN A N 1
ATOM 1750 C CA . GLN A 1 216 ? 5.238 20.669 -0.062 1.00 73.12 216 GLN A CA 1
ATOM 1751 C C . GLN A 1 216 ? 4.608 22.058 0.121 1.00 73.12 216 GLN A C 1
ATOM 1753 O O . GLN A 1 216 ? 5.245 23.058 -0.188 1.00 73.12 216 GLN A O 1
ATOM 1758 N N . GLY A 1 217 ? 3.404 22.141 0.699 1.00 57.88 217 GLY A N 1
ATOM 1759 C CA . GLY A 1 217 ? 2.756 23.413 1.049 1.00 57.88 217 GLY A CA 1
ATOM 1760 C C . GLY A 1 217 ? 3.317 24.128 2.292 1.00 57.88 217 GLY A C 1
ATOM 1761 O O . GLY A 1 217 ? 2.880 25.244 2.587 1.00 57.88 217 GLY A O 1
ATOM 1762 N N . ARG A 1 218 ? 4.247 23.500 3.033 1.00 49.59 218 ARG A N 1
ATOM 1763 C CA . ARG A 1 218 ? 4.933 24.074 4.212 1.00 49.59 218 ARG A CA 1
ATOM 1764 C C . ARG A 1 218 ? 6.263 24.770 3.872 1.00 49.59 218 ARG A C 1
ATOM 1766 O O . ARG A 1 218 ? 6.899 25.271 4.799 1.00 49.59 218 ARG A O 1
ATOM 1773 N N . VAL A 1 219 ? 6.680 24.773 2.601 1.00 36.59 219 VAL A N 1
ATOM 1774 C CA . VAL A 1 219 ? 7.893 25.460 2.110 1.00 36.59 219 VAL A CA 1
ATOM 1775 C C . VAL A 1 219 ? 7.564 26.881 1.663 1.00 36.59 219 VAL A C 1
ATOM 1777 O O . VAL A 1 219 ? 6.500 27.074 1.030 1.00 36.59 219 VAL A O 1
#

pLDDT: mean 87.89, std 14.6, range [33.06, 98.69]